Protein AF-A0A524D5Q7-F1 (afdb_monomer)

Nearest PDB structures (foldseek):
  7xra-assembly1_A  TM=6.710E-01  e=8.807E-07  Streptomyces showdoensis
  7xq4-assembly1_A  TM=6.690E-01  e=1.063E-06  Streptomyces showdoensis
  7xr7-assembly1_A  TM=6.615E-01  e=1.283E-06  Streptomyces showdoensis
  7xru-assembly1_A  TM=6.630E-01  e=1.548E-06  Streptomyces showdoensis
  5hop-assembly1_B  TM=6.265E-01  e=2.158E-03  Listeria monocytogenes EGD-e

pLDDT: mean 94.97, std 8.53, range [46.72, 98.81]

Structure (mmCIF, N/CA/C/O backbone):
data_AF-A0A524D5Q7-F1
#
_entry.id   AF-A0A524D5Q7-F1
#
loop_
_atom_site.group_PDB
_atom_site.id
_atom_site.type_symbol
_atom_site.label_atom_id
_atom_site.label_alt_id
_atom_site.label_comp_id
_atom_site.label_asym_id
_atom_site.label_entity_id
_atom_site.label_seq_id
_atom_site.pdbx_PDB_ins_code
_atom_site.Cartn_x
_atom_site.Cartn_y
_atom_site.Cartn_z
_atom_site.occupancy
_atom_site.B_iso_or_equiv
_atom_site.auth_seq_id
_atom_site.auth_comp_id
_atom_site.auth_asym_id
_atom_site.auth_atom_id
_atom_site.pdbx_PDB_model_num
ATOM 1 N N . MET A 1 1 ? 3.114 -16.247 19.842 1.00 67.50 1 MET A N 1
ATOM 2 C CA . MET A 1 1 ? 3.012 -15.024 20.676 1.00 67.50 1 MET A CA 1
ATOM 3 C C . MET A 1 1 ? 1.615 -14.473 20.438 1.00 67.50 1 MET A C 1
ATOM 5 O O . MET A 1 1 ? 1.168 -14.554 19.309 1.00 67.50 1 MET A O 1
ATOM 9 N N . ASP A 1 2 ? 0.871 -14.010 21.447 1.00 74.81 2 ASP A N 1
ATOM 10 C CA . ASP A 1 2 ? -0.491 -13.497 21.197 1.00 74.81 2 ASP A CA 1
ATOM 11 C C . ASP A 1 2 ? -0.387 -12.055 20.679 1.00 74.81 2 ASP A C 1
ATOM 13 O O . ASP A 1 2 ? -0.136 -11.136 21.457 1.00 74.81 2 ASP A O 1
ATOM 17 N N . ALA A 1 3 ? -0.501 -11.856 19.363 1.00 87.12 3 ALA A N 1
ATOM 18 C CA . ALA A 1 3 ? -0.327 -10.562 18.689 1.00 87.12 3 ALA A CA 1
ATOM 19 C C . ALA A 1 3 ? -1.529 -9.617 18.873 1.00 87.12 3 ALA A C 1
ATOM 21 O O . ALA A 1 3 ? -1.960 -8.928 17.948 1.00 87.12 3 ALA A O 1
ATOM 22 N N . ARG A 1 4 ? -2.102 -9.591 20.077 1.00 94.19 4 ARG A N 1
ATOM 23 C CA . ARG A 1 4 ? -3.217 -8.708 20.414 1.00 94.19 4 ARG A CA 1
ATOM 24 C C . ARG A 1 4 ? -2.719 -7.289 20.623 1.00 94.19 4 ARG A C 1
ATOM 26 O O . ARG A 1 4 ? -1.760 -7.050 21.354 1.00 94.19 4 ARG A O 1
ATOM 33 N N . LEU A 1 5 ? -3.430 -6.349 20.010 1.00 96.88 5 LEU A N 1
ATOM 34 C CA . LEU A 1 5 ? -3.265 -4.927 20.282 1.00 96.88 5 LEU A CA 1
ATOM 35 C C . LEU A 1 5 ? -3.540 -4.638 21.764 1.00 96.88 5 LEU A C 1
ATOM 37 O O . LEU A 1 5 ? -4.404 -5.264 22.381 1.00 96.88 5 LEU A O 1
ATOM 41 N N . ARG A 1 6 ? -2.793 -3.691 22.334 1.00 96.94 6 ARG A N 1
ATOM 42 C CA . ARG A 1 6 ? -2.892 -3.299 23.749 1.00 96.94 6 ARG A CA 1
ATOM 43 C C . ARG A 1 6 ? -4.100 -2.408 24.019 1.00 96.94 6 ARG A C 1
ATOM 45 O O . ARG A 1 6 ? -4.664 -2.461 25.108 1.00 96.94 6 ARG A O 1
ATOM 52 N N . TYR A 1 7 ? -4.472 -1.597 23.035 1.00 98.12 7 TYR A N 1
ATOM 53 C CA . TYR A 1 7 ? -5.516 -0.583 23.134 1.00 98.12 7 TYR A CA 1
ATOM 54 C C . TYR A 1 7 ? -6.464 -0.650 21.930 1.00 98.12 7 TYR A C 1
ATOM 56 O O . TYR A 1 7 ? -6.146 -1.245 20.894 1.00 98.12 7 TYR A O 1
ATOM 64 N N . ASP A 1 8 ? -7.644 -0.047 22.071 1.00 97.62 8 ASP A N 1
ATOM 65 C CA . ASP A 1 8 ? -8.715 -0.114 21.076 1.00 97.62 8 ASP A CA 1
ATOM 66 C C . ASP A 1 8 ? -8.455 0.811 19.875 1.00 97.62 8 ASP A C 1
ATOM 68 O O . ASP A 1 8 ? -8.864 1.972 19.841 1.00 97.62 8 ASP A O 1
ATOM 72 N N . VAL A 1 9 ? -7.798 0.266 18.850 1.00 97.94 9 VAL A N 1
ATOM 73 C CA . VAL A 1 9 ? -7.557 0.983 17.591 1.00 97.94 9 VAL A CA 1
ATOM 74 C C . VAL A 1 9 ? -8.846 1.272 16.815 1.00 97.94 9 VAL A C 1
ATOM 76 O O . VAL A 1 9 ? -8.900 2.231 16.041 1.00 97.94 9 VAL A O 1
ATOM 79 N N . ARG A 1 10 ? -9.894 0.454 16.991 1.00 97.81 10 ARG A N 1
ATOM 80 C CA . ARG A 1 10 ? -11.145 0.608 16.244 1.00 97.81 10 ARG A CA 1
ATOM 81 C C . ARG A 1 10 ? -11.811 1.915 16.639 1.00 97.81 10 ARG A C 1
ATOM 83 O O . ARG A 1 10 ? -12.141 2.698 15.754 1.00 97.81 10 ARG A O 1
ATOM 90 N N . SER A 1 11 ? -11.974 2.151 17.939 1.00 97.75 11 SER A N 1
ATOM 91 C CA . SER A 1 11 ? -12.579 3.388 18.443 1.00 97.75 11 SER A CA 1
ATOM 92 C C . SER A 1 11 ? -11.812 4.622 17.961 1.00 97.75 11 SER A C 1
ATOM 94 O O . SER A 1 11 ? -12.417 5.516 17.371 1.00 97.75 11 SER A O 1
ATOM 96 N N . TYR A 1 12 ? -10.480 4.612 18.082 1.00 98.31 12 TYR A N 1
ATOM 97 C CA . TYR A 1 12 ? -9.623 5.704 17.610 1.00 98.31 12 TYR A CA 1
ATOM 98 C C . TYR A 1 12 ? -9.819 6.023 16.120 1.00 98.31 12 TYR A C 1
ATOM 100 O O . TYR A 1 12 ? -10.042 7.169 15.740 1.00 98.31 12 TYR A O 1
ATOM 108 N N . LEU A 1 13 ? -9.780 5.009 15.251 1.00 98.00 13 LEU A N 1
ATOM 109 C CA . LEU A 1 13 ? -9.898 5.209 13.803 1.00 98.00 13 LEU A CA 1
ATOM 110 C C . LEU A 1 13 ? -11.329 5.494 13.335 1.00 98.00 13 LEU A C 1
ATOM 112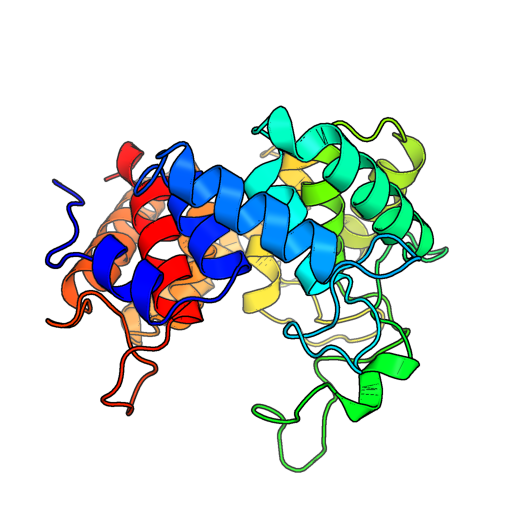 O O . LEU A 1 13 ? -11.511 6.060 12.256 1.00 98.00 13 LEU A O 1
ATOM 116 N N . GLN A 1 14 ? -12.349 5.126 14.110 1.00 96.75 14 GLN A N 1
ATOM 117 C CA . GLN A 1 14 ? -13.718 5.550 13.817 1.00 96.75 14 GLN A CA 1
ATOM 118 C C . GLN A 1 14 ? -13.907 7.053 14.036 1.00 96.75 14 GLN A C 1
ATOM 120 O O . GLN A 1 14 ? -14.634 7.681 13.259 1.00 96.75 14 GLN A O 1
ATOM 125 N N . GLU A 1 15 ? -13.233 7.603 15.048 1.00 97.38 15 GLU A N 1
ATOM 126 C CA . GLU A 1 15 ? -13.269 9.018 15.419 1.00 97.38 15 GLU A CA 1
ATOM 127 C C . GLU A 1 15 ? -12.333 9.876 14.555 1.00 97.38 15 GLU A C 1
ATOM 129 O O . GLU A 1 15 ? -12.778 10.838 13.930 1.00 97.38 15 GLU A O 1
ATOM 134 N N . GLU A 1 16 ? -11.055 9.503 14.459 1.00 97.81 16 GLU A N 1
ATOM 135 C CA . GLU A 1 16 ? -10.007 10.336 13.851 1.00 97.81 16 GLU A CA 1
ATOM 136 C C . GLU A 1 16 ? -9.650 9.921 12.406 1.00 97.81 16 GLU A C 1
ATOM 138 O O . GLU A 1 16 ? -8.988 10.670 11.685 1.00 97.81 16 GLU A O 1
ATOM 143 N N . GLY A 1 17 ? -10.057 8.726 11.962 1.00 97.00 17 GLY A N 1
ATOM 144 C CA . GLY A 1 17 ? -9.658 8.147 10.674 1.00 97.00 17 GLY A CA 1
ATOM 145 C C . GLY A 1 17 ? -10.439 8.659 9.462 1.00 97.00 17 GLY A C 1
ATOM 146 O O . GLY A 1 17 ? -11.651 8.899 9.506 1.00 97.00 17 GLY A O 1
ATOM 147 N N . ASN A 1 18 ? -9.751 8.763 8.321 1.00 96.44 18 ASN A N 1
ATOM 148 C CA . ASN A 1 18 ? -10.390 9.061 7.039 1.00 96.44 18 ASN A CA 1
ATOM 149 C C . ASN A 1 18 ? -10.998 7.799 6.387 1.00 96.44 18 ASN A C 1
ATOM 151 O O . ASN A 1 18 ? -10.951 6.689 6.920 1.00 96.44 18 ASN A O 1
ATOM 155 N N . THR A 1 19 ? -11.581 7.955 5.195 1.00 97.31 19 THR A N 1
ATOM 156 C CA . THR A 1 19 ? -12.234 6.858 4.462 1.00 97.31 19 THR A CA 1
ATOM 157 C C . THR A 1 19 ? -11.290 5.683 4.145 1.00 97.31 19 THR A C 1
ATOM 159 O O . THR A 1 19 ? -11.717 4.534 4.251 1.00 97.31 19 THR A O 1
ATOM 162 N N . THR A 1 20 ? -10.020 5.927 3.794 1.00 97.31 20 THR A N 1
ATOM 163 C CA . THR A 1 20 ? -9.023 4.859 3.570 1.00 97.31 20 THR A CA 1
ATOM 164 C C . THR A 1 20 ? -8.652 4.169 4.878 1.00 97.31 20 THR A C 1
ATOM 166 O O . THR A 1 20 ? -8.514 2.948 4.896 1.00 97.31 20 THR A O 1
ATOM 169 N N . ASP A 1 21 ? -8.512 4.915 5.975 1.00 97.81 21 ASP A N 1
ATOM 170 C CA . ASP A 1 21 ? -8.156 4.340 7.279 1.00 97.81 21 ASP A CA 1
ATOM 171 C C . ASP A 1 21 ? -9.237 3.373 7.771 1.00 97.81 21 ASP A C 1
ATOM 173 O O . ASP A 1 21 ? -8.938 2.253 8.191 1.00 97.81 21 ASP A O 1
ATOM 177 N N . LYS A 1 22 ? -10.507 3.757 7.609 1.00 98.12 22 LYS A N 1
ATOM 178 C CA . LYS A 1 22 ? -11.660 2.890 7.890 1.00 98.12 22 LYS A CA 1
ATOM 179 C C . LYS A 1 22 ? -11.736 1.693 6.937 1.00 98.12 22 LYS A C 1
ATOM 181 O O . LYS A 1 22 ? -12.009 0.580 7.377 1.00 98.12 22 LYS A O 1
ATOM 186 N N . ALA A 1 23 ? -11.436 1.873 5.648 1.00 98.06 23 ALA A N 1
ATOM 187 C CA . ALA A 1 23 ? -11.323 0.746 4.714 1.00 98.06 23 ALA A CA 1
ATOM 188 C C . ALA A 1 23 ? -10.224 -0.242 5.141 1.00 98.06 23 ALA A C 1
ATOM 190 O O . ALA A 1 23 ? -10.383 -1.453 4.994 1.00 98.06 23 ALA A O 1
ATOM 191 N N . ARG A 1 24 ? -9.129 0.259 5.722 1.00 97.75 24 ARG A N 1
ATOM 192 C CA . ARG A 1 24 ? -8.031 -0.564 6.232 1.00 97.75 24 ARG A CA 1
ATOM 193 C C . ARG A 1 24 ? -8.406 -1.321 7.512 1.00 97.75 24 ARG A C 1
ATOM 195 O O . ARG A 1 24 ? -7.999 -2.475 7.645 1.00 97.75 24 ARG A O 1
ATOM 202 N N . LEU A 1 25 ? -9.232 -0.738 8.389 1.00 97.19 25 LEU A N 1
ATOM 203 C CA . LEU A 1 25 ? -9.860 -1.451 9.514 1.00 97.19 25 LEU A CA 1
ATOM 204 C C . LEU A 1 25 ? -10.735 -2.620 9.045 1.00 97.19 25 LEU A C 1
ATOM 206 O O . LEU A 1 25 ? -10.599 -3.723 9.579 1.00 97.19 25 LEU A O 1
ATOM 210 N N . ILE A 1 26 ? -11.597 -2.381 8.047 1.00 97.69 26 ILE A N 1
ATOM 211 C CA . ILE A 1 26 ? -12.457 -3.419 7.457 1.00 97.69 26 ILE A CA 1
ATOM 212 C C . ILE A 1 26 ? -11.591 -4.536 6.871 1.00 97.69 26 ILE A C 1
ATOM 214 O O . ILE A 1 26 ? -11.776 -5.703 7.204 1.00 97.69 26 ILE A O 1
ATOM 218 N N . ALA A 1 27 ? -10.590 -4.185 6.058 1.00 96.88 27 ALA A N 1
ATOM 219 C CA . ALA A 1 27 ? -9.685 -5.153 5.438 1.00 96.88 27 ALA A CA 1
ATOM 220 C C . ALA A 1 27 ? -8.880 -5.971 6.464 1.00 96.88 27 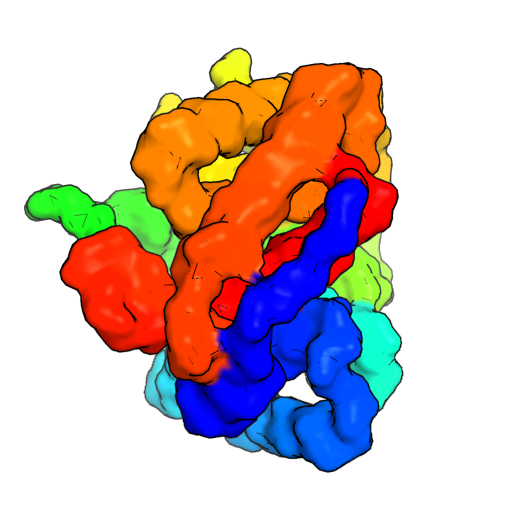ALA A C 1
ATOM 222 O O . ALA A 1 27 ? -8.516 -7.113 6.198 1.00 96.88 27 ALA A O 1
ATOM 223 N N . ALA A 1 28 ? -8.590 -5.394 7.632 1.00 95.94 28 ALA A N 1
ATOM 224 C CA . ALA A 1 28 ? -7.940 -6.078 8.746 1.00 95.94 28 ALA A CA 1
ATOM 225 C C . ALA A 1 28 ? -8.927 -6.839 9.660 1.00 95.94 28 ALA A C 1
ATOM 227 O O . ALA A 1 28 ? -8.511 -7.464 10.631 1.00 95.94 28 ALA A O 1
ATOM 228 N N . GLY A 1 29 ? -10.235 -6.798 9.398 1.00 95.94 29 GLY A N 1
ATOM 229 C CA . GLY A 1 29 ? -11.237 -7.497 10.205 1.00 95.94 29 GLY A CA 1
ATOM 230 C C . GLY A 1 29 ? -11.418 -6.948 11.625 1.00 95.94 29 GLY A C 1
ATOM 231 O O . GLY A 1 29 ? -12.011 -7.626 12.460 1.00 95.94 29 GLY A O 1
ATOM 232 N N . TYR A 1 30 ? -10.929 -5.737 11.916 1.00 96.00 30 TYR A N 1
ATOM 233 C CA . TYR A 1 30 ? -11.191 -5.063 13.196 1.00 96.00 30 TYR A CA 1
ATOM 234 C C . TYR A 1 30 ? -12.587 -4.425 13.240 1.00 96.00 30 TYR A C 1
ATOM 236 O O . TYR A 1 30 ? -13.124 -4.201 14.323 1.00 96.00 30 TYR A O 1
ATOM 244 N N . ASP A 1 31 ? -13.186 -4.143 12.078 1.00 93.69 31 ASP A N 1
ATOM 245 C CA . ASP A 1 31 ? -14.565 -3.669 11.966 1.00 93.69 31 ASP A CA 1
ATOM 246 C C . ASP A 1 31 ? -15.206 -4.146 10.658 1.00 93.69 31 ASP A C 1
ATOM 248 O O . ASP A 1 31 ? -14.975 -3.562 9.605 1.00 93.69 31 ASP A O 1
ATOM 252 N N . ASP A 1 32 ? -16.021 -5.200 10.721 1.00 91.50 32 ASP A N 1
ATOM 253 C CA . ASP A 1 32 ? -16.805 -5.683 9.571 1.00 91.50 32 ASP A CA 1
ATOM 254 C C . ASP A 1 32 ? -18.300 -5.326 9.682 1.00 91.50 32 ASP A C 1
ATOM 256 O O . ASP A 1 32 ? -19.170 -5.931 9.041 1.00 91.50 32 ASP A O 1
ATOM 260 N N . SER A 1 33 ? -18.632 -4.333 10.514 1.00 96.38 33 SER A N 1
ATOM 261 C CA . SER A 1 33 ? -20.020 -3.905 10.670 1.00 96.38 33 SER A CA 1
ATOM 262 C C . SER A 1 33 ? -20.587 -3.404 9.337 1.00 96.38 33 SER A C 1
ATOM 264 O O . SER A 1 33 ? -19.907 -2.771 8.519 1.00 96.38 33 SER A O 1
ATOM 266 N N . LYS A 1 34 ? -21.863 -3.713 9.086 1.00 96.44 34 LYS A N 1
ATOM 267 C CA . LYS A 1 34 ? -22.552 -3.281 7.862 1.00 96.44 34 LYS A CA 1
ATOM 268 C C . LYS A 1 34 ? -22.641 -1.755 7.810 1.00 96.44 34 LYS A C 1
ATOM 270 O O . LYS A 1 34 ? -22.592 -1.166 6.730 1.00 96.44 34 LYS A O 1
ATOM 275 N N . GLU A 1 35 ? -22.745 -1.132 8.975 1.00 96.94 35 GLU A N 1
ATOM 276 C CA . GLU A 1 35 ? -22.800 0.305 9.192 1.00 96.94 35 GLU A CA 1
ATOM 277 C C . GLU A 1 35 ? -21.510 0.970 8.701 1.00 96.94 35 GLU A C 1
ATOM 279 O O . GLU A 1 35 ? -21.573 1.836 7.826 1.00 96.94 35 GLU A O 1
ATOM 284 N N . THR A 1 36 ? -20.338 0.515 9.163 1.00 96.19 36 THR A N 1
ATOM 285 C CA . THR A 1 36 ? -19.046 1.072 8.727 1.00 96.19 36 THR A CA 1
ATOM 286 C C . THR A 1 36 ? -18.798 0.839 7.240 1.00 96.19 36 THR A C 1
ATOM 288 O O . THR A 1 36 ? -18.373 1.761 6.541 1.00 96.19 36 THR A O 1
ATOM 291 N N . ARG A 1 37 ? -19.119 -0.347 6.708 1.00 97.56 37 ARG A N 1
ATOM 292 C CA . ARG A 1 37 ? -18.989 -0.613 5.264 1.00 97.56 37 ARG A CA 1
ATOM 293 C C . ARG A 1 37 ? -19.874 0.303 4.423 1.00 97.56 37 ARG A C 1
ATOM 295 O O . ARG A 1 37 ? -19.409 0.840 3.419 1.00 97.56 37 ARG A O 1
ATOM 302 N N . SER A 1 38 ? -21.111 0.536 4.859 1.00 98.00 38 SER A N 1
ATOM 303 C CA . SER A 1 38 ? -22.046 1.444 4.181 1.00 98.00 38 SER A CA 1
ATOM 304 C C . SER A 1 38 ? -21.583 2.902 4.250 1.00 98.00 38 SER A C 1
ATOM 306 O O . SER A 1 38 ? -21.674 3.617 3.252 1.00 98.00 38 SER A O 1
ATOM 308 N N . GLU A 1 39 ? -21.042 3.342 5.391 1.00 97.94 39 GLU A N 1
ATOM 309 C CA . GLU A 1 39 ? -20.455 4.679 5.548 1.00 97.94 39 GLU A CA 1
ATOM 310 C C . GLU A 1 39 ? -19.279 4.880 4.585 1.00 97.94 39 GLU A C 1
ATOM 312 O O . GLU A 1 39 ? -19.250 5.865 3.840 1.00 97.94 39 GLU A O 1
ATOM 317 N N . VAL A 1 40 ? -18.327 3.939 4.570 1.00 98.25 40 VAL A N 1
ATOM 318 C CA . VAL A 1 40 ? -17.155 3.982 3.684 1.00 98.25 40 VAL A CA 1
ATOM 319 C C . VAL A 1 40 ? -17.599 4.007 2.226 1.00 98.25 40 VAL A C 1
ATOM 321 O O . VAL A 1 40 ? -17.145 4.877 1.482 1.00 98.25 40 VAL A O 1
ATOM 324 N N . LEU A 1 41 ? -18.524 3.120 1.836 1.00 98.31 41 LEU A N 1
ATOM 325 C CA . LEU A 1 41 ? -19.087 3.058 0.487 1.00 98.31 41 LEU A CA 1
ATOM 326 C C . LEU A 1 41 ? -19.724 4.393 0.080 1.00 98.31 41 LEU A C 1
ATOM 328 O O . LEU A 1 41 ? -19.375 4.949 -0.961 1.00 98.31 41 LEU A O 1
ATOM 332 N N . SER A 1 42 ? -20.595 4.956 0.919 1.00 98.25 42 SER A N 1
ATOM 333 C CA . SER A 1 42 ? -21.257 6.233 0.640 1.00 98.25 42 SER A CA 1
ATOM 334 C C . SER A 1 42 ? -20.252 7.379 0.493 1.00 98.25 42 SER A C 1
ATOM 336 O O . SER A 1 42 ? -20.343 8.159 -0.458 1.00 98.25 42 SER A O 1
ATOM 338 N N . LYS A 1 43 ? -19.272 7.483 1.403 1.00 97.88 43 LYS A N 1
ATOM 339 C CA . LYS A 1 43 ? -18.240 8.533 1.363 1.00 97.88 43 LYS A CA 1
ATOM 340 C C . LYS A 1 43 ? -17.371 8.431 0.116 1.00 97.88 43 LYS A C 1
ATOM 342 O O . LYS A 1 43 ? -17.006 9.456 -0.470 1.00 97.88 43 LYS A O 1
ATOM 347 N N . ILE A 1 44 ? -17.024 7.215 -0.310 1.00 97.94 44 ILE A N 1
ATOM 348 C CA . ILE A 1 44 ? -16.228 7.051 -1.522 1.00 97.94 44 ILE A CA 1
ATOM 349 C C . ILE A 1 44 ? -17.048 7.367 -2.780 1.00 97.94 44 ILE A C 1
ATOM 351 O O . ILE A 1 44 ? -16.540 8.046 -3.669 1.00 97.94 44 ILE A O 1
ATOM 355 N N . GLN A 1 45 ? -18.332 6.999 -2.834 1.00 97.62 45 GLN A N 1
ATOM 356 C CA . GLN A 1 45 ? -19.209 7.339 -3.962 1.00 97.62 45 GLN A CA 1
ATOM 357 C C . GLN A 1 45 ? -19.374 8.850 -4.126 1.00 97.62 45 GLN A C 1
ATOM 359 O O . GLN A 1 45 ? -19.322 9.345 -5.252 1.00 97.62 45 GLN A O 1
ATOM 364 N N . SER A 1 46 ? -19.536 9.584 -3.021 1.00 97.38 46 SER A N 1
ATOM 365 C CA . SER A 1 46 ? -19.726 11.037 -3.055 1.00 97.38 46 SER A CA 1
ATOM 366 C C . SER A 1 46 ? -18.445 11.819 -3.358 1.00 97.38 46 SER A C 1
ATOM 368 O O . SER A 1 46 ? -18.522 12.931 -3.874 1.00 97.38 46 SER A O 1
ATOM 370 N N . SER A 1 47 ? -17.270 11.274 -3.023 1.00 97.00 47 SER A N 1
ATOM 371 C CA . SER A 1 47 ? -15.975 11.942 -3.243 1.00 97.00 47 SER A CA 1
ATOM 372 C C . SER A 1 47 ? -15.299 11.558 -4.561 1.00 97.00 47 SER A C 1
ATOM 374 O O . SER A 1 47 ? -14.489 12.330 -5.079 1.00 97.00 47 SER A O 1
ATOM 376 N N . MET A 1 48 ? -15.627 10.393 -5.128 1.00 97.75 48 MET A N 1
ATOM 377 C CA . MET A 1 48 ? -15.040 9.904 -6.372 1.00 97.75 48 MET A CA 1
ATOM 378 C C . MET A 1 48 ? -15.267 10.876 -7.534 1.00 97.75 48 MET A C 1
ATOM 380 O O . MET A 1 48 ? -16.375 11.355 -7.788 1.00 97.75 48 MET A O 1
ATOM 384 N N . ARG A 1 49 ? -14.211 11.120 -8.310 1.00 98.19 49 ARG A N 1
ATOM 385 C CA . ARG A 1 49 ? -14.280 11.977 -9.494 1.00 98.19 49 ARG A CA 1
ATOM 386 C C . ARG A 1 49 ? -15.003 11.295 -10.654 1.00 98.19 49 ARG A C 1
ATOM 388 O O . ARG A 1 49 ? -15.205 10.079 -10.702 1.00 98.19 49 ARG A O 1
ATOM 395 N N . ARG A 1 50 ? -15.367 12.101 -11.655 1.00 97.88 50 ARG A N 1
ATOM 396 C CA . ARG A 1 50 ? -15.999 11.610 -12.891 1.00 97.88 50 ARG A CA 1
ATOM 397 C C . ARG A 1 50 ? -15.128 10.601 -13.641 1.00 97.88 50 ARG A C 1
ATOM 399 O O . ARG A 1 50 ? -15.673 9.709 -14.278 1.00 97.88 50 ARG A O 1
ATOM 406 N N . ASP A 1 51 ? -13.805 10.718 -13.539 1.00 98.12 51 ASP A N 1
ATOM 407 C CA . ASP A 1 51 ? -12.859 9.781 -14.154 1.00 98.12 51 ASP A CA 1
ATOM 408 C C . ASP A 1 51 ? -12.764 8.426 -13.427 1.00 98.12 51 ASP A C 1
ATOM 410 O O . ASP A 1 51 ? -12.161 7.503 -13.965 1.00 98.12 51 ASP A O 1
ATOM 414 N N . GLY A 1 52 ? -13.390 8.287 -12.251 1.00 98.38 52 GLY A N 1
ATOM 415 C CA . GLY A 1 52 ? -13.405 7.066 -11.445 1.00 98.38 52 GLY A CA 1
ATOM 416 C C . GLY A 1 52 ? -12.322 6.990 -10.367 1.00 98.38 52 GLY A C 1
ATOM 417 O O . GLY A 1 52 ? -12.323 6.031 -9.598 1.00 98.38 52 GLY A O 1
ATOM 418 N N . GLY A 1 53 ? -11.419 7.969 -10.288 1.00 98.38 53 GLY A N 1
ATOM 419 C CA . GLY A 1 53 ? -10.377 8.010 -9.265 1.00 98.38 53 GLY A CA 1
ATOM 420 C C . GLY A 1 53 ? -10.787 8.750 -7.987 1.00 98.38 53 GLY A C 1
ATOM 421 O O . GLY A 1 53 ? -11.761 9.513 -7.952 1.00 98.38 53 GLY A O 1
ATOM 422 N N . ILE A 1 54 ? -10.025 8.511 -6.920 1.00 97.88 54 ILE A N 1
ATOM 423 C CA . ILE A 1 54 ? -10.148 9.211 -5.634 1.00 97.88 54 ILE A CA 1
ATOM 424 C C . ILE A 1 54 ? -9.359 10.519 -5.697 1.00 97.88 54 ILE A C 1
ATOM 426 O O . ILE A 1 54 ? -8.185 10.472 -6.075 1.00 97.88 54 ILE A O 1
ATOM 430 N N . PRO A 1 55 ? -9.935 11.668 -5.298 1.00 97.44 55 PRO A N 1
ATOM 431 C CA . PRO A 1 55 ? -9.179 12.908 -5.160 1.00 97.44 55 PRO A CA 1
ATOM 432 C C . PRO A 1 55 ? -7.962 12.734 -4.241 1.00 97.44 55 PRO A C 1
ATOM 434 O O . PRO A 1 55 ? -8.058 12.094 -3.192 1.00 97.44 55 PRO A O 1
ATOM 437 N N . PHE A 1 56 ? -6.821 13.315 -4.609 1.00 94.81 56 PHE A N 1
ATOM 438 C CA . PHE A 1 56 ? -5.606 13.248 -3.793 1.00 94.81 56 PHE A CA 1
ATOM 439 C C . PHE A 1 56 ? -5.848 13.785 -2.377 1.00 94.81 56 PHE A C 1
ATOM 441 O O . PHE A 1 56 ? -6.417 14.865 -2.203 1.00 94.81 56 PHE A O 1
ATOM 448 N N . ASN A 1 57 ? -5.454 12.999 -1.370 1.00 91.75 57 ASN A N 1
ATOM 449 C CA . ASN A 1 57 ? -5.709 13.253 0.054 1.00 91.75 57 ASN A CA 1
ATOM 450 C C . ASN A 1 57 ? -7.177 13.589 0.379 1.00 91.75 57 ASN A C 1
ATOM 452 O O . ASN A 1 57 ? -7.445 14.359 1.297 1.00 91.75 57 ASN A O 1
ATOM 456 N N . TYR A 1 58 ? -8.133 13.063 -0.398 1.00 93.69 58 TYR A N 1
ATOM 457 C CA . TYR A 1 58 ? -9.561 13.377 -0.275 1.00 93.69 58 TYR A CA 1
ATOM 458 C C . TYR A 1 58 ? -9.909 14.870 -0.419 1.00 93.69 58 TYR A C 1
ATOM 460 O O . TYR A 1 58 ? -11.011 15.289 -0.068 1.00 93.69 58 TYR A O 1
ATOM 468 N N . ASN A 1 59 ? -9.010 15.683 -0.983 1.00 94.69 59 ASN A N 1
ATOM 469 C CA . ASN A 1 59 ? -9.262 17.099 -1.209 1.00 94.69 59 ASN A CA 1
ATOM 470 C C . ASN A 1 59 ? -10.252 17.274 -2.382 1.00 94.69 59 ASN A C 1
ATOM 472 O O . ASN A 1 59 ? -9.918 16.922 -3.518 1.00 94.69 59 ASN A O 1
ATOM 476 N N . PRO A 1 60 ? -11.443 17.871 -2.167 1.00 95.06 60 PRO A N 1
ATOM 477 C CA . PRO A 1 60 ? -12.486 18.004 -3.188 1.00 95.06 60 PRO A CA 1
ATOM 478 C C . PRO A 1 60 ? -12.115 18.948 -4.336 1.00 95.06 60 PRO A C 1
ATOM 480 O O . PRO A 1 60 ? -12.856 19.025 -5.319 1.00 95.06 60 PRO A O 1
ATOM 483 N N . ASN A 1 61 ? -10.962 19.613 -4.273 1.00 96.12 61 ASN A N 1
ATOM 484 C CA . ASN A 1 61 ? -10.398 20.424 -5.350 1.00 96.12 61 ASN A CA 1
ATOM 485 C C . ASN A 1 61 ? -9.223 19.736 -6.063 1.00 96.12 61 ASN A C 1
ATOM 487 O O . ASN A 1 61 ? -8.874 20.146 -7.163 1.00 96.12 61 ASN A O 1
ATOM 491 N N . ALA A 1 62 ? -8.643 18.675 -5.492 1.00 96.44 62 ALA A N 1
ATOM 492 C CA . ALA A 1 62 ? -7.501 17.986 -6.086 1.00 96.44 62 ALA A CA 1
ATOM 493 C C . ALA A 1 62 ? -7.917 17.000 -7.196 1.00 96.44 62 ALA A C 1
ATOM 495 O O . ALA A 1 62 ? -8.967 16.353 -7.094 1.00 96.44 62 ALA A O 1
ATOM 496 N N . PRO A 1 63 ? -7.109 16.830 -8.254 1.00 97.25 63 PRO A N 1
ATOM 497 C CA . PRO A 1 63 ? -7.303 15.754 -9.221 1.00 97.25 63 PRO A CA 1
ATOM 498 C C . PRO A 1 63 ? -7.302 14.356 -8.584 1.00 97.25 63 PRO A C 1
ATOM 500 O O . PRO A 1 63 ? -6.905 14.165 -7.432 1.00 97.25 63 PRO A O 1
ATOM 503 N N . SER A 1 64 ? -7.737 13.363 -9.358 1.00 98.06 64 SER A N 1
ATOM 504 C CA . SER A 1 64 ? -7.674 11.956 -8.965 1.00 98.06 64 SER A CA 1
ATOM 505 C C . SER A 1 64 ? -6.234 11.458 -8.831 1.00 98.06 64 SER A C 1
ATOM 507 O O . SER A 1 64 ? -5.413 11.711 -9.711 1.00 98.06 64 SER A O 1
ATOM 509 N N . SER A 1 65 ? -5.957 10.704 -7.767 1.00 97.62 65 SER A N 1
ATOM 510 C CA . SER A 1 65 ? -4.659 10.098 -7.459 1.00 97.62 65 SER A CA 1
ATOM 511 C C . SER A 1 65 ? -4.628 8.612 -7.789 1.00 97.62 65 SER A C 1
ATOM 513 O O . SER A 1 65 ? -5.518 7.852 -7.390 1.00 97.62 65 SER A O 1
ATOM 515 N N . VAL A 1 66 ? -3.563 8.177 -8.459 1.00 98.25 66 VAL A N 1
ATOM 516 C CA . VAL A 1 66 ? -3.248 6.757 -8.662 1.00 98.25 66 VAL A CA 1
ATOM 517 C C . VAL A 1 66 ? -2.960 6.084 -7.328 1.00 98.25 66 VAL A C 1
ATOM 519 O O . VAL A 1 66 ? -3.522 5.019 -7.077 1.00 98.25 66 VAL A O 1
ATOM 522 N N . LYS A 1 67 ? -2.155 6.709 -6.454 1.00 97.00 67 LYS A N 1
ATOM 523 C CA . LYS A 1 67 ? -1.798 6.152 -5.139 1.00 97.00 67 LYS A CA 1
ATOM 524 C C . LYS A 1 67 ? -3.051 5.860 -4.318 1.00 97.00 67 LYS A C 1
ATOM 526 O O . LYS A 1 67 ? -3.249 4.720 -3.901 1.00 97.00 67 LYS A O 1
ATOM 531 N N . GLY A 1 68 ? -3.907 6.869 -4.137 1.00 97.25 68 GLY A N 1
ATOM 532 C CA . GLY A 1 68 ? -5.131 6.734 -3.344 1.00 97.25 68 GLY A CA 1
ATOM 533 C C . GLY A 1 68 ? -6.102 5.710 -3.938 1.00 97.25 68 GLY A C 1
ATOM 534 O O . GLY A 1 68 ? -6.614 4.854 -3.222 1.00 97.25 68 GLY A O 1
ATOM 535 N N . SER A 1 69 ? -6.306 5.744 -5.260 1.00 98.62 69 SER A N 1
ATOM 536 C CA . SER A 1 69 ? -7.230 4.821 -5.936 1.00 98.62 69 SER A CA 1
ATOM 537 C C . SER A 1 69 ? -6.753 3.367 -5.890 1.00 98.62 69 SER A C 1
ATOM 539 O O . SER A 1 69 ? -7.556 2.477 -5.628 1.00 98.62 69 SER A O 1
ATOM 541 N N . ALA A 1 70 ? -5.460 3.111 -6.113 1.00 98.62 70 ALA A N 1
ATOM 542 C CA . ALA A 1 70 ? -4.891 1.763 -6.048 1.00 98.62 70 ALA A CA 1
ATOM 543 C C . ALA A 1 70 ? -4.941 1.186 -4.627 1.00 98.62 70 ALA A C 1
ATOM 545 O O . ALA A 1 70 ? -5.256 0.011 -4.438 1.00 98.62 70 ALA A O 1
ATOM 546 N N . GLU A 1 71 ? -4.663 2.016 -3.623 1.00 98.19 71 GLU A N 1
ATOM 547 C CA . GLU A 1 71 ? -4.715 1.612 -2.223 1.00 98.19 71 GLU A CA 1
ATOM 548 C C . GLU A 1 71 ? -6.134 1.241 -1.789 1.00 98.19 71 GLU A C 1
ATOM 550 O O . GLU A 1 71 ? -6.352 0.137 -1.294 1.00 98.19 71 GLU A O 1
ATOM 555 N N . PHE A 1 72 ? -7.118 2.102 -2.050 1.00 98.50 72 PHE A N 1
ATOM 556 C CA . PHE A 1 72 ? -8.508 1.808 -1.705 1.00 98.50 72 PHE A CA 1
ATOM 557 C C . PHE A 1 72 ? -9.042 0.574 -2.444 1.00 98.50 72 PHE A C 1
ATOM 559 O O . PHE A 1 72 ? -9.717 -0.269 -1.846 1.00 98.50 72 PHE A O 1
ATOM 566 N N . LEU A 1 73 ? -8.718 0.443 -3.735 1.00 98.69 73 LEU A N 1
ATOM 567 C CA . LEU A 1 73 ? -9.104 -0.718 -4.531 1.00 98.69 73 LEU A CA 1
ATOM 568 C C . LEU A 1 73 ? -8.526 -2.011 -3.942 1.00 98.69 73 LEU A C 1
ATOM 570 O O . LEU A 1 73 ? -9.253 -2.984 -3.783 1.00 98.69 73 LEU A O 1
ATOM 574 N N . THR A 1 74 ? -7.252 -1.999 -3.543 1.00 98.50 74 THR A N 1
ATOM 575 C CA . THR A 1 74 ? -6.594 -3.146 -2.892 1.00 98.50 74 THR A CA 1
ATOM 576 C C . THR A 1 74 ? -7.292 -3.537 -1.592 1.00 98.50 74 THR A C 1
ATOM 578 O O . THR A 1 74 ? -7.569 -4.715 -1.378 1.00 98.50 74 THR A O 1
ATOM 581 N N . LEU A 1 75 ? -7.603 -2.560 -0.733 1.00 98.25 75 LEU A N 1
ATOM 582 C CA . LEU A 1 75 ? -8.235 -2.802 0.569 1.00 98.25 75 LEU A CA 1
ATOM 583 C C . LEU A 1 75 ? -9.651 -3.374 0.447 1.00 98.25 75 LEU A C 1
ATOM 585 O O . LEU A 1 75 ? -10.098 -4.106 1.325 1.00 98.25 75 LEU A O 1
ATOM 589 N N . THR A 1 76 ? -10.358 -3.046 -0.633 1.00 98.19 76 THR A N 1
ATOM 590 C CA . THR A 1 76 ? -11.773 -3.401 -0.799 1.00 98.19 76 THR A CA 1
ATOM 591 C C . THR A 1 76 ? -12.019 -4.502 -1.825 1.00 98.19 76 THR A C 1
ATOM 593 O O . THR A 1 76 ? -13.167 -4.898 -1.982 1.00 98.19 76 THR A O 1
ATOM 596 N N . ALA A 1 77 ? -10.992 -5.036 -2.496 1.00 97.12 77 ALA A N 1
ATOM 597 C CA . ALA A 1 77 ? -11.133 -5.983 -3.612 1.00 97.12 77 ALA A CA 1
ATOM 598 C C . ALA A 1 77 ? -11.962 -7.249 -3.292 1.00 97.12 77 ALA A C 1
ATOM 600 O O . ALA A 1 77 ? -12.590 -7.815 -4.180 1.00 97.12 77 ALA A O 1
ATOM 601 N N . GLY A 1 78 ? -12.004 -7.684 -2.027 1.00 95.56 78 GLY A N 1
ATOM 602 C CA . GLY A 1 78 ? -12.808 -8.833 -1.584 1.00 95.56 78 GLY A CA 1
ATOM 603 C C . GLY A 1 78 ? -14.276 -8.523 -1.250 1.00 95.56 78 GLY A C 1
ATOM 604 O O . GLY A 1 78 ? -15.036 -9.442 -0.943 1.00 95.56 78 GLY A O 1
ATOM 605 N N . LEU A 1 79 ? -14.685 -7.253 -1.281 1.00 96.62 79 LEU A N 1
ATOM 606 C CA . LEU A 1 79 ? -15.993 -6.788 -0.815 1.00 96.62 79 LEU A CA 1
ATOM 607 C C . LEU A 1 79 ? -16.929 -6.537 -2.004 1.00 96.62 79 LEU A C 1
ATOM 609 O O . LEU A 1 79 ? -16.810 -5.537 -2.714 1.00 96.62 79 LEU A O 1
ATOM 613 N N . LYS A 1 80 ? -17.883 -7.448 -2.219 1.00 96.75 80 LYS A N 1
ATOM 614 C CA . LYS A 1 80 ? -18.776 -7.458 -3.396 1.00 96.75 80 LYS A CA 1
ATOM 615 C C . LYS A 1 80 ? -19.625 -6.194 -3.526 1.00 96.75 80 LYS A C 1
ATOM 617 O O . LYS A 1 80 ? -19.969 -5.784 -4.633 1.00 96.75 80 LYS A O 1
ATOM 622 N N . GLU A 1 81 ? -19.972 -5.569 -2.410 1.00 97.50 81 GLU A N 1
ATOM 623 C CA . GLU A 1 81 ? -20.728 -4.319 -2.360 1.00 97.50 81 GLU A CA 1
ATOM 624 C C . GLU A 1 81 ? -19.966 -3.125 -2.970 1.00 97.50 81 GLU A C 1
ATOM 626 O O . GLU A 1 81 ? -20.585 -2.119 -3.310 1.00 97.50 81 GLU A O 1
ATOM 631 N N . PHE A 1 82 ? -18.651 -3.248 -3.199 1.00 97.94 82 PHE A N 1
ATOM 632 C CA . PHE A 1 82 ? -17.821 -2.231 -3.854 1.00 97.94 82 PHE A CA 1
ATOM 633 C C . PHE A 1 82 ? -17.602 -2.478 -5.360 1.00 97.94 82 PHE A C 1
ATOM 635 O O . PHE A 1 82 ? -16.933 -1.672 -6.007 1.00 97.94 82 PHE A O 1
ATOM 642 N N . ASN A 1 83 ? -18.199 -3.514 -5.964 1.00 97.81 83 ASN A N 1
ATOM 643 C CA . ASN A 1 83 ? -17.936 -3.907 -7.360 1.00 97.81 83 ASN A CA 1
ATOM 644 C C . ASN A 1 83 ? -18.097 -2.766 -8.389 1.00 97.81 83 ASN A C 1
ATOM 646 O O . ASN A 1 83 ? -17.309 -2.647 -9.329 1.00 97.81 83 ASN A O 1
ATOM 650 N N . GLU A 1 84 ? -19.110 -1.904 -8.245 1.00 97.94 84 GLU A N 1
ATOM 651 C CA . GLU A 1 84 ? -19.297 -0.765 -9.159 1.00 97.94 84 GLU A CA 1
ATOM 652 C C . GLU A 1 84 ? -18.127 0.229 -9.068 1.00 97.94 84 GLU A C 1
ATOM 654 O O . GLU A 1 84 ? -17.609 0.716 -10.079 1.00 97.94 84 GLU A O 1
ATOM 659 N N . ILE A 1 85 ? -17.673 0.489 -7.846 1.00 98.06 85 ILE A N 1
ATOM 660 C CA . ILE A 1 85 ? -16.548 1.371 -7.547 1.00 98.06 85 ILE A CA 1
ATOM 661 C C . ILE A 1 85 ? -15.246 0.772 -8.055 1.00 98.06 85 ILE A C 1
ATOM 663 O O . ILE A 1 85 ? -14.466 1.479 -8.696 1.00 98.06 85 ILE A O 1
ATOM 667 N N . HIS A 1 86 ? -15.042 -0.530 -7.855 1.00 98.38 86 HIS A N 1
ATOM 668 C CA . HIS A 1 86 ? -13.880 -1.250 -8.369 1.00 98.38 86 HIS A CA 1
ATOM 669 C C . HIS A 1 86 ? -13.768 -1.145 -9.881 1.00 98.38 86 HIS A C 1
ATOM 671 O O . HIS A 1 86 ? -12.687 -0.865 -10.400 1.00 98.38 86 HIS A O 1
ATOM 677 N N . ASN A 1 87 ? -14.887 -1.282 -10.595 1.00 98.44 87 ASN A N 1
ATOM 678 C CA . ASN A 1 87 ? -14.918 -1.139 -12.047 1.00 98.44 87 ASN A CA 1
ATOM 679 C C . ASN A 1 87 ? -14.496 0.267 -12.496 1.00 98.44 87 ASN A C 1
ATOM 681 O O . ASN A 1 87 ? -13.720 0.413 -13.444 1.00 98.44 87 ASN A O 1
ATOM 685 N N . ARG A 1 88 ? -14.979 1.314 -11.818 1.00 98.56 88 ARG A N 1
ATOM 686 C CA . ARG A 1 88 ? -14.616 2.706 -12.128 1.00 98.56 88 ARG A CA 1
ATOM 687 C C . ARG A 1 88 ? -13.146 2.992 -11.811 1.00 98.56 88 ARG A C 1
ATOM 689 O O . ARG A 1 88 ? -12.445 3.527 -12.670 1.00 98.56 88 ARG A O 1
ATOM 696 N N . MET A 1 89 ? -12.666 2.573 -10.641 1.00 98.62 89 MET A N 1
ATOM 697 C CA . MET A 1 89 ? -11.266 2.733 -10.232 1.00 98.62 89 MET A CA 1
ATOM 698 C C . MET A 1 89 ? -10.308 1.966 -11.142 1.00 98.62 89 MET A C 1
ATOM 700 O O . MET A 1 89 ? -9.281 2.508 -11.537 1.00 98.62 89 MET A O 1
ATOM 704 N N . SER A 1 90 ? -10.651 0.741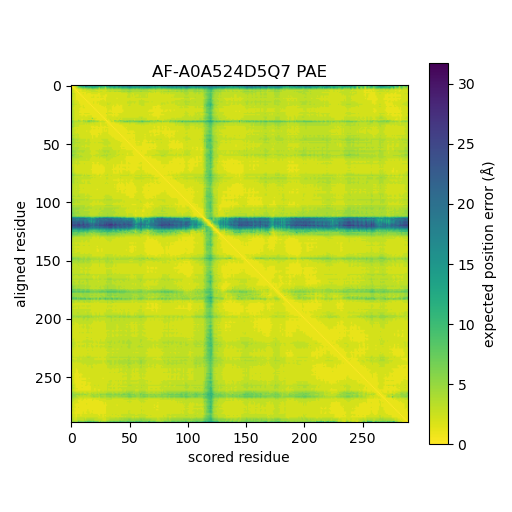 -11.542 1.00 98.62 90 SER A N 1
ATOM 705 C CA . SER A 1 90 ? -9.820 -0.053 -12.454 1.00 98.62 90 SER A CA 1
ATOM 706 C C . SER A 1 90 ? -9.671 0.637 -13.810 1.00 98.62 90 SER A C 1
ATOM 708 O O . SER A 1 90 ? -8.557 0.765 -14.316 1.00 98.62 90 SER A O 1
ATOM 710 N N . ARG A 1 91 ? -10.764 1.176 -14.376 1.00 98.50 91 ARG A N 1
ATOM 711 C CA . ARG A 1 91 ? -10.707 1.973 -15.618 1.00 98.50 91 ARG A CA 1
ATOM 712 C C . ARG A 1 91 ? -9.851 3.227 -15.452 1.00 98.50 91 ARG A C 1
ATOM 714 O O . ARG A 1 91 ? -9.047 3.530 -16.337 1.00 98.50 91 ARG A O 1
ATOM 721 N N . PHE A 1 92 ? -9.998 3.932 -14.328 1.00 98.62 92 PHE A N 1
ATOM 722 C CA . PHE A 1 92 ? -9.152 5.076 -13.996 1.00 98.62 92 PHE A CA 1
ATOM 723 C C . PHE A 1 92 ? -7.672 4.675 -13.991 1.00 98.62 92 PHE A C 1
ATOM 725 O O . PHE A 1 92 ? -6.900 5.245 -14.761 1.00 98.62 92 PHE A O 1
ATOM 732 N N . LEU A 1 93 ? -7.290 3.664 -13.205 1.00 98.62 93 LEU A N 1
ATOM 733 C CA . LEU A 1 93 ? -5.909 3.187 -13.085 1.00 98.62 93 LEU A CA 1
ATOM 734 C C . LEU A 1 93 ? -5.339 2.777 -14.445 1.00 98.62 93 LEU A C 1
ATOM 736 O O . LEU A 1 93 ? -4.273 3.253 -14.830 1.00 98.62 93 LEU A O 1
ATOM 740 N N . VAL A 1 94 ? -6.072 1.986 -15.228 1.00 98.12 94 VAL A N 1
ATOM 741 C CA . VAL A 1 94 ? -5.662 1.576 -16.582 1.00 98.12 94 VAL A CA 1
ATOM 742 C C . VAL A 1 94 ? -5.378 2.777 -17.484 1.00 98.12 94 VAL A C 1
ATOM 744 O O . VAL A 1 94 ? -4.409 2.757 -18.244 1.00 98.12 94 VAL A O 1
ATOM 747 N N . SER A 1 95 ? -6.170 3.848 -17.376 1.00 97.69 95 SER A N 1
ATOM 748 C CA . SER A 1 95 ? -5.943 5.081 -18.140 1.00 97.69 95 SER A CA 1
ATOM 749 C C . SER A 1 95 ? -4.663 5.829 -17.741 1.00 97.69 95 SER A C 1
ATOM 751 O O . SER A 1 95 ? -4.240 6.732 -18.462 1.00 97.69 95 SER A O 1
ATOM 753 N N . ARG A 1 96 ? -4.075 5.503 -16.582 1.00 97.75 96 ARG A N 1
ATOM 754 C CA . ARG A 1 96 ? -2.838 6.102 -16.053 1.00 97.75 96 ARG A CA 1
ATOM 755 C C . ARG A 1 96 ? -1.593 5.257 -16.335 1.00 97.75 96 ARG A C 1
ATOM 757 O O . ARG A 1 96 ? -0.485 5.741 -16.108 1.00 97.75 96 ARG A O 1
ATOM 764 N N . GLN A 1 97 ? -1.748 4.037 -16.854 1.00 98.38 97 GLN A N 1
ATOM 765 C CA . GLN A 1 97 ? -0.609 3.225 -17.273 1.00 98.38 97 GLN A CA 1
ATOM 766 C C . GLN A 1 97 ? 0.073 3.853 -18.496 1.00 98.38 97 GLN A C 1
ATOM 768 O O . GLN A 1 97 ? -0.563 4.161 -19.508 1.00 98.38 97 GLN A O 1
ATOM 773 N N . LYS A 1 98 ? 1.391 4.013 -18.421 1.00 98.12 98 LYS A N 1
ATOM 774 C CA . LYS A 1 98 ? 2.224 4.571 -19.485 1.00 98.12 98 LYS A CA 1
ATOM 775 C C . LYS A 1 98 ? 2.628 3.508 -20.506 1.00 98.12 98 LYS A C 1
ATOM 777 O O . LYS A 1 98 ? 2.474 2.305 -20.302 1.00 98.12 98 LYS A O 1
ATOM 782 N N . LYS A 1 99 ? 3.176 3.966 -21.638 1.00 97.81 99 LYS A N 1
ATOM 783 C CA . LYS A 1 99 ? 3.650 3.089 -22.727 1.00 97.81 99 LYS A CA 1
ATOM 784 C C . LYS A 1 99 ? 4.748 2.121 -22.283 1.00 97.81 99 LYS A C 1
ATOM 786 O O . LYS A 1 99 ? 4.848 1.041 -22.846 1.00 97.81 99 LYS A O 1
ATOM 791 N N . ASP A 1 100 ? 5.548 2.505 -21.293 1.00 98.00 100 ASP A N 1
ATOM 792 C CA . ASP A 1 100 ? 6.599 1.656 -20.731 1.00 98.00 100 ASP A CA 1
ATOM 793 C C . ASP A 1 100 ? 6.097 0.662 -19.678 1.00 98.00 100 ASP A C 1
ATOM 795 O O . ASP A 1 100 ? 6.908 -0.050 -19.104 1.00 98.00 100 ASP A O 1
ATOM 799 N N . GLY A 1 101 ? 4.786 0.604 -19.428 1.00 98.50 101 GLY A N 1
ATOM 800 C CA . GLY A 1 101 ? 4.170 -0.310 -18.469 1.00 98.50 101 GLY A CA 1
ATOM 801 C C . GLY A 1 101 ? 4.026 0.255 -17.059 1.00 98.50 101 GLY A C 1
ATOM 802 O O . GLY A 1 101 ? 3.166 -0.229 -16.321 1.00 98.50 101 GLY A O 1
ATOM 803 N N . GLY A 1 102 ? 4.787 1.295 -16.709 1.00 98.50 102 GLY A N 1
ATOM 804 C CA . GLY A 1 102 ? 4.724 1.921 -15.393 1.00 98.50 102 GLY A CA 1
ATOM 805 C C . GLY A 1 102 ? 3.518 2.847 -15.206 1.00 98.50 102 GLY A C 1
ATOM 806 O O . GLY A 1 102 ? 2.822 3.206 -16.158 1.00 98.50 102 GLY A O 1
ATOM 807 N N . PHE A 1 103 ? 3.270 3.241 -13.961 1.00 98.50 103 PHE A N 1
ATOM 808 C CA . PHE A 1 103 ? 2.196 4.152 -13.562 1.00 98.50 103 PHE A CA 1
ATOM 809 C C . PHE A 1 103 ? 2.773 5.458 -13.025 1.00 98.50 103 PHE A C 1
ATOM 811 O O . PHE A 1 103 ? 3.839 5.478 -12.412 1.00 98.50 103 PHE A O 1
ATOM 818 N N . ALA A 1 104 ? 2.053 6.550 -13.257 1.00 96.75 104 ALA A N 1
ATOM 819 C CA . ALA A 1 104 ? 2.459 7.890 -12.860 1.00 96.75 104 ALA A CA 1
ATOM 820 C C . ALA A 1 104 ? 1.263 8.676 -12.333 1.00 96.75 104 ALA A C 1
ATOM 822 O O . ALA A 1 104 ? 0.134 8.486 -12.795 1.00 96.75 104 ALA A O 1
ATOM 823 N N . GLU A 1 105 ? 1.529 9.619 -11.436 1.00 96.06 105 GLU A N 1
ATOM 824 C CA . GLU A 1 105 ? 0.547 10.638 -11.085 1.00 96.06 105 GLU A CA 1
ATOM 825 C C . GLU A 1 105 ? 0.407 11.683 -12.202 1.00 96.06 105 GLU A C 1
ATOM 827 O O . GLU A 1 105 ? 1.305 11.894 -13.030 1.00 96.06 105 GLU A O 1
ATOM 832 N N . LEU A 1 106 ? -0.755 12.336 -12.244 1.00 94.56 106 LEU A N 1
ATOM 833 C CA . LEU A 1 106 ? -1.046 13.379 -13.224 1.00 94.56 106 LEU A CA 1
ATOM 834 C C . LEU A 1 106 ? -0.240 14.652 -12.926 1.00 94.56 106 LEU A C 1
ATOM 836 O O . LEU A 1 106 ? -0.125 15.045 -11.774 1.00 94.56 106 LEU A O 1
ATOM 840 N N . LEU A 1 107 ? 0.217 15.365 -13.963 1.00 93.81 107 LEU A N 1
ATOM 841 C CA . LEU A 1 107 ? 0.895 16.666 -13.814 1.00 93.81 107 LEU A CA 1
ATOM 842 C C . LEU A 1 107 ? 0.097 17.665 -12.960 1.00 93.81 107 LEU A C 1
ATOM 844 O O . LEU A 1 107 ? 0.663 18.389 -12.156 1.00 93.81 107 LEU A O 1
ATOM 848 N N . ALA A 1 108 ? -1.230 17.668 -13.097 1.00 94.56 108 ALA A N 1
ATOM 849 C CA . ALA A 1 108 ? -2.116 18.550 -12.341 1.00 94.56 108 ALA A CA 1
ATOM 850 C C . ALA A 1 108 ? -2.127 18.284 -10.823 1.00 94.56 108 ALA A C 1
ATOM 852 O O . ALA A 1 108 ? -2.667 19.099 -10.080 1.00 94.56 108 ALA A O 1
ATOM 853 N N . LEU A 1 109 ? -1.571 17.159 -10.356 1.00 93.12 109 LEU A N 1
ATOM 854 C CA . LEU A 1 109 ? -1.391 16.897 -8.928 1.00 93.12 109 LEU A CA 1
ATOM 855 C C . LEU A 1 109 ? -0.186 17.608 -8.333 1.00 93.12 109 LEU A C 1
ATOM 857 O O . LEU A 1 109 ? -0.129 17.717 -7.112 1.00 93.12 109 LEU A O 1
ATOM 861 N N . ASP A 1 110 ? 0.738 18.106 -9.158 1.00 90.81 110 ASP A N 1
ATOM 862 C CA . ASP A 1 110 ? 1.966 18.730 -8.673 1.00 90.81 110 ASP A CA 1
ATOM 863 C C . ASP A 1 110 ? 1.698 19.794 -7.594 1.00 90.81 110 ASP A C 1
ATOM 865 O O . ASP A 1 110 ? 2.275 19.674 -6.521 1.00 90.81 110 ASP A O 1
ATOM 869 N N . PRO A 1 111 ? 0.743 20.737 -7.729 1.00 90.62 111 PRO A N 1
ATOM 870 C CA . PRO A 1 111 ? 0.495 21.739 -6.684 1.00 90.62 111 PRO A CA 1
ATOM 871 C C . PRO A 1 111 ? -0.028 21.185 -5.346 1.00 90.62 111 PRO A C 1
ATOM 873 O O . PRO A 1 111 ? -0.022 21.904 -4.352 1.00 90.62 111 PRO A O 1
ATOM 876 N N . TYR A 1 112 ? -0.517 19.942 -5.315 1.00 89.69 112 TYR A N 1
ATOM 877 C CA . TYR A 1 112 ? -1.115 19.310 -4.132 1.00 89.69 112 TYR A CA 1
ATOM 878 C C . TYR A 1 112 ? -0.144 18.396 -3.384 1.00 89.69 112 TYR A C 1
ATOM 880 O O . TYR A 1 112 ? -0.414 18.023 -2.243 1.00 89.69 112 TYR A O 1
ATOM 888 N N . ILE A 1 113 ? 0.960 18.006 -4.019 1.00 85.69 113 ILE A N 1
ATOM 889 C CA . ILE A 1 113 ? 1.968 17.142 -3.412 1.00 85.69 113 ILE A CA 1
ATOM 890 C C . ILE A 1 113 ? 2.877 18.019 -2.553 1.00 85.69 113 ILE A C 1
ATOM 892 O O . ILE A 1 113 ? 3.723 18.757 -3.063 1.00 85.69 113 ILE A O 1
ATOM 896 N N . GLU A 1 114 ? 2.657 17.961 -1.243 1.00 76.88 114 GLU A N 1
ATOM 897 C CA . GLU A 1 114 ? 3.436 18.708 -0.262 1.00 76.88 114 GLU A CA 1
ATOM 898 C C . GLU A 1 114 ? 4.866 18.178 -0.177 1.00 76.88 114 GLU A C 1
ATOM 900 O O . GLU A 1 114 ? 5.097 16.969 -0.102 1.00 76.88 114 GLU A O 1
ATOM 905 N N . ASP A 1 115 ? 5.825 19.095 -0.093 1.00 66.31 115 ASP A N 1
ATOM 906 C CA . ASP A 1 115 ? 7.231 18.760 0.108 1.00 66.31 115 ASP A CA 1
ATOM 907 C C . ASP A 1 115 ? 7.555 18.529 1.592 1.00 66.31 115 ASP A C 1
ATOM 909 O O . ASP A 1 115 ? 8.443 19.146 2.171 1.00 66.31 115 ASP A O 1
ATOM 913 N N . LYS A 1 116 ? 6.770 17.675 2.259 1.00 56.72 116 LYS A N 1
ATOM 914 C CA . LYS A 1 116 ? 6.942 17.401 3.698 1.00 56.72 116 LYS A CA 1
ATOM 915 C C . LYS A 1 116 ? 8.256 16.682 4.023 1.00 56.72 116 LYS A C 1
ATOM 917 O O . LYS A 1 116 ? 8.661 16.678 5.180 1.00 56.72 116 LYS A O 1
ATOM 922 N N . TRP A 1 117 ? 8.897 16.086 3.016 1.00 49.62 117 TRP A N 1
ATOM 923 C CA . TRP A 1 117 ? 10.048 15.194 3.179 1.00 49.62 117 TRP A CA 1
ATOM 924 C C . TRP A 1 117 ? 11.194 15.458 2.193 1.00 49.62 117 TRP A C 1
ATOM 926 O O . TRP A 1 117 ? 12.184 14.728 2.218 1.00 49.62 117 TRP A O 1
ATOM 936 N N . GLY A 1 118 ? 11.088 16.461 1.317 1.00 50.72 118 GLY A N 1
ATOM 937 C CA . GLY A 1 118 ? 12.183 16.822 0.423 1.00 50.72 118 GLY A CA 1
ATOM 938 C C . GLY A 1 118 ? 13.342 17.463 1.168 1.00 50.72 118 GLY A C 1
ATOM 939 O O . GLY A 1 118 ? 13.187 18.163 2.171 1.00 50.72 118 GLY A O 1
ATOM 940 N N . SER A 1 119 ? 14.538 17.211 0.653 1.00 48.66 119 SER A N 1
ATOM 941 C CA . SER A 1 119 ? 15.723 17.989 0.983 1.00 48.66 119 SER A CA 1
ATOM 942 C C . SER A 1 119 ? 15.578 19.417 0.439 1.00 48.66 119 SER A C 1
ATOM 944 O O . SER A 1 119 ? 14.698 19.715 -0.368 1.00 48.66 119 SER A O 1
ATOM 946 N N . SER A 1 120 ? 16.483 20.316 0.827 1.00 46.72 120 SER A N 1
ATOM 947 C CA . SER A 1 120 ? 16.516 21.728 0.407 1.00 46.72 120 SER A CA 1
ATOM 948 C C . SER A 1 120 ? 16.523 21.961 -1.121 1.00 46.72 120 SER A C 1
ATOM 950 O O . SER A 1 120 ? 16.442 23.108 -1.553 1.00 46.72 120 SER A O 1
ATOM 952 N N . GLY A 1 121 ? 16.667 20.899 -1.928 1.00 47.84 121 GLY A N 1
ATOM 953 C CA . GLY A 1 121 ? 16.651 20.900 -3.394 1.00 47.84 121 GLY A CA 1
ATOM 954 C C . GLY A 1 121 ? 15.293 20.593 -4.049 1.00 47.84 121 GLY A C 1
ATOM 955 O O . GLY A 1 121 ? 15.187 20.752 -5.262 1.00 47.84 121 GLY A O 1
ATOM 956 N N . GLY A 1 122 ? 14.258 20.216 -3.288 1.00 52.31 122 GLY A N 1
ATOM 957 C CA . GLY A 1 122 ? 12.890 20.015 -3.788 1.00 52.31 122 GLY A CA 1
ATOM 958 C C . GLY A 1 122 ? 12.435 18.556 -3.977 1.00 52.31 122 GLY A C 1
ATOM 959 O O . GLY A 1 122 ? 13.064 17.602 -3.519 1.00 52.31 122 GLY A O 1
ATOM 960 N N . ARG A 1 123 ? 11.286 18.405 -4.660 1.00 65.31 123 ARG A N 1
ATOM 961 C CA . ARG A 1 123 ? 10.422 17.203 -4.769 1.00 65.31 123 ARG A CA 1
ATOM 962 C C . ARG A 1 123 ? 10.933 16.100 -5.711 1.00 65.31 123 ARG A C 1
ATOM 964 O O . ARG A 1 123 ? 10.170 15.566 -6.519 1.00 65.31 123 ARG A O 1
ATOM 971 N N . ASP A 1 124 ? 12.204 15.729 -5.617 1.00 71.88 124 ASP A N 1
ATOM 972 C CA . ASP A 1 124 ? 12.791 14.754 -6.550 1.00 71.88 124 ASP A CA 1
ATOM 973 C C . ASP A 1 124 ? 12.236 13.329 -6.386 1.00 71.88 124 ASP A C 1
ATOM 975 O O . ASP A 1 124 ? 12.229 12.572 -7.350 1.00 71.88 124 ASP A O 1
ATOM 979 N N . TRP A 1 125 ? 11.708 12.971 -5.211 1.00 71.62 125 TRP A N 1
ATOM 980 C CA . TRP A 1 125 ? 11.237 11.614 -4.888 1.00 71.62 125 TRP A CA 1
ATOM 981 C C . TRP A 1 125 ? 9.820 11.284 -5.404 1.00 71.62 125 TRP A C 1
ATOM 983 O O . TRP A 1 125 ? 9.434 10.118 -5.464 1.00 71.62 125 TRP A O 1
ATOM 993 N N . TYR A 1 126 ? 9.025 12.285 -5.806 1.00 81.50 126 TYR A N 1
ATOM 994 C CA . TYR A 1 126 ? 7.636 12.086 -6.259 1.00 81.50 126 TYR A CA 1
ATOM 995 C C . TYR A 1 126 ? 7.330 12.818 -7.577 1.00 81.50 126 TYR A C 1
ATOM 997 O O . TYR A 1 126 ? 6.416 13.647 -7.643 1.00 81.50 126 TYR A O 1
ATOM 1005 N N . PRO A 1 127 ? 8.079 12.556 -8.665 1.00 86.81 127 PRO A N 1
ATOM 1006 C CA . PRO A 1 127 ? 7.835 13.229 -9.928 1.00 86.81 127 PRO A CA 1
ATOM 1007 C C . PRO A 1 127 ? 6.485 12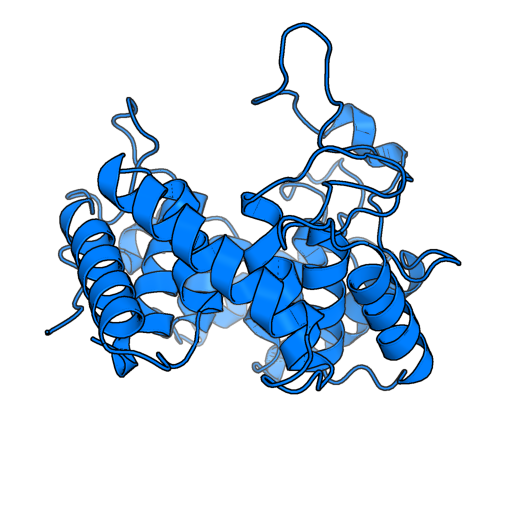.829 -10.521 1.00 86.81 127 PRO A C 1
ATOM 1009 O O . PRO A 1 127 ? 6.219 11.664 -10.826 1.00 86.81 127 PRO A O 1
ATOM 1012 N N . VAL A 1 128 ? 5.656 13.830 -10.796 1.00 88.75 128 VAL A N 1
ATOM 1013 C CA . VAL A 1 128 ? 4.493 13.665 -11.669 1.00 88.75 128 VAL A CA 1
ATOM 1014 C C . VAL A 1 128 ? 4.937 13.307 -13.090 1.00 88.75 128 VAL A C 1
ATOM 1016 O O . VAL A 1 128 ? 6.052 13.607 -13.519 1.00 88.75 128 VAL A O 1
ATOM 1019 N N . VAL A 1 129 ? 4.056 12.665 -13.860 1.00 90.19 129 VAL A N 1
ATOM 1020 C CA . VAL A 1 129 ? 4.291 12.250 -15.257 1.00 90.19 129 VAL A CA 1
ATOM 1021 C C . VAL A 1 129 ? 5.353 11.157 -15.436 1.00 90.19 129 VAL A C 1
ATOM 1023 O O . VAL A 1 129 ? 5.265 10.432 -16.425 1.00 90.19 129 VAL A O 1
ATOM 1026 N N . LYS A 1 130 ? 6.328 10.959 -14.548 1.00 95.00 130 LYS A N 1
ATOM 1027 C CA . LYS A 1 130 ? 7.293 9.849 -14.656 1.00 95.00 130 LYS A CA 1
ATOM 1028 C C . LYS A 1 130 ? 6.716 8.562 -14.068 1.00 95.00 130 LYS A C 1
ATOM 1030 O O . LYS A 1 130 ? 5.965 8.596 -13.103 1.00 95.00 130 LYS A O 1
ATOM 1035 N N . SER A 1 131 ? 7.063 7.429 -14.676 1.00 97.31 131 SER A N 1
ATOM 1036 C CA . SER A 1 131 ? 6.690 6.114 -14.150 1.00 97.31 131 SER A CA 1
ATOM 1037 C C . SER A 1 131 ? 7.412 5.870 -12.824 1.00 97.31 131 SER A C 1
ATOM 1039 O O . SER A 1 131 ? 8.643 5.833 -12.809 1.00 97.31 131 SER A O 1
ATOM 1041 N N . LEU A 1 132 ? 6.646 5.713 -11.746 1.00 96.94 132 LEU A N 1
ATOM 1042 C CA . LEU A 1 132 ? 7.105 5.451 -10.379 1.00 96.94 132 LEU A CA 1
ATOM 1043 C C . LEU A 1 132 ? 7.062 3.940 -10.114 1.00 96.94 132 LEU A C 1
ATOM 1045 O O . LEU A 1 132 ? 6.053 3.291 -10.414 1.00 96.94 132 LEU A O 1
ATOM 1049 N N . THR A 1 133 ? 8.126 3.352 -9.572 1.00 97.69 133 THR A N 1
ATOM 1050 C CA . THR A 1 133 ? 8.223 1.891 -9.372 1.00 97.69 133 THR A CA 1
ATOM 1051 C C . THR A 1 133 ? 7.268 1.409 -8.283 1.00 97.69 133 THR A C 1
ATOM 1053 O O . THR A 1 133 ? 6.423 0.553 -8.548 1.00 97.69 133 THR A O 1
ATOM 1056 N N . TRP A 1 134 ? 7.287 2.029 -7.103 1.00 96.88 134 TRP A N 1
ATOM 1057 C CA . TRP A 1 134 ? 6.398 1.685 -5.990 1.00 96.88 134 TRP A CA 1
ATOM 1058 C C . TRP A 1 134 ? 4.920 1.887 -6.344 1.00 96.88 134 TRP A C 1
ATOM 1060 O O . TRP A 1 134 ? 4.067 1.069 -5.991 1.00 96.88 134 TRP A O 1
ATOM 1070 N N . LEU A 1 135 ? 4.603 2.935 -7.113 1.00 97.69 135 LEU A N 1
ATOM 1071 C CA . LEU A 1 135 ? 3.240 3.203 -7.573 1.00 97.69 135 LEU A CA 1
ATOM 1072 C C . LEU A 1 135 ? 2.786 2.160 -8.595 1.00 97.69 135 LEU A C 1
ATOM 1074 O O . LEU A 1 135 ? 1.629 1.740 -8.577 1.00 97.69 135 LEU A O 1
ATOM 1078 N N . THR A 1 136 ? 3.700 1.724 -9.465 1.00 98.69 136 THR A N 1
ATOM 1079 C CA . THR A 1 136 ? 3.452 0.631 -10.411 1.00 98.69 136 THR A CA 1
ATOM 1080 C C . THR A 1 136 ? 3.172 -0.673 -9.670 1.00 98.69 136 THR A C 1
ATOM 1082 O O . THR A 1 136 ? 2.208 -1.351 -10.019 1.00 98.69 136 THR A O 1
ATOM 1085 N N . GLY A 1 137 ? 3.933 -0.987 -8.615 1.00 98.50 137 GLY A N 1
ATOM 1086 C CA . GLY A 1 137 ? 3.674 -2.129 -7.731 1.00 98.50 137 GLY A CA 1
ATOM 1087 C C . GLY A 1 137 ? 2.272 -2.088 -7.115 1.00 98.50 137 GLY A C 1
ATOM 1088 O O . GLY A 1 137 ? 1.493 -3.029 -7.287 1.00 98.50 137 GLY A O 1
ATOM 1089 N N . LYS A 1 138 ? 1.900 -0.952 -6.503 1.00 98.31 138 LYS A N 1
ATOM 1090 C CA . LYS A 1 138 ? 0.558 -0.742 -5.927 1.00 98.31 138 LYS A CA 1
ATOM 1091 C C . LYS A 1 138 ? -0.561 -0.890 -6.959 1.00 98.31 138 LYS A C 1
ATOM 1093 O O . LYS A 1 138 ? -1.534 -1.598 -6.711 1.00 98.31 138 LYS A O 1
ATOM 1098 N N . ALA A 1 139 ? -0.443 -0.226 -8.107 1.00 98.69 139 ALA A N 1
ATOM 1099 C CA . ALA A 1 139 ? -1.472 -0.255 -9.143 1.00 98.69 139 ALA A CA 1
ATOM 1100 C C . ALA A 1 139 ? -1.622 -1.649 -9.768 1.00 98.69 139 ALA A C 1
ATOM 1102 O O . ALA A 1 139 ? -2.746 -2.097 -9.989 1.00 98.69 139 ALA A O 1
ATOM 1103 N N . LEU A 1 140 ? -0.509 -2.352 -10.005 1.00 98.81 140 LEU A N 1
ATOM 1104 C CA . LEU A 1 140 ? -0.518 -3.727 -10.501 1.00 98.81 140 LEU A CA 1
ATOM 1105 C C . LEU A 1 140 ? -1.227 -4.663 -9.518 1.00 98.81 140 LEU A C 1
ATOM 1107 O O . LEU A 1 140 ? -2.141 -5.382 -9.922 1.00 98.81 140 LEU A O 1
ATOM 1111 N N . ARG A 1 141 ? -0.862 -4.607 -8.230 1.00 98.56 141 ARG A N 1
ATOM 1112 C CA . ARG A 1 141 ? -1.526 -5.385 -7.176 1.00 98.56 141 ARG A CA 1
ATOM 1113 C C . ARG A 1 141 ? -3.031 -5.118 -7.158 1.00 98.56 141 ARG A C 1
ATOM 1115 O O . ARG A 1 141 ? -3.818 -6.061 -7.171 1.00 98.56 141 ARG A O 1
ATOM 1122 N N . ALA A 1 142 ? -3.421 -3.845 -7.168 1.00 98.62 142 ALA A N 1
ATOM 1123 C CA . ALA A 1 142 ? -4.816 -3.430 -7.104 1.00 98.62 142 ALA A CA 1
ATOM 1124 C C . ALA A 1 142 ? -5.643 -3.968 -8.281 1.00 98.62 142 ALA A C 1
ATOM 1126 O O . ALA A 1 142 ? -6.719 -4.522 -8.072 1.00 98.62 142 ALA A O 1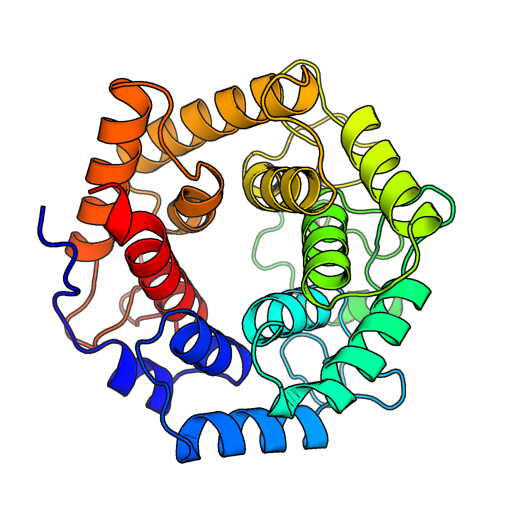
ATOM 1127 N N . LEU A 1 143 ? -5.130 -3.840 -9.510 1.00 98.69 143 LEU A N 1
ATOM 1128 C CA . LEU A 1 143 ? -5.812 -4.314 -10.718 1.00 98.69 143 LEU A CA 1
ATOM 1129 C C . LEU A 1 143 ? -5.983 -5.836 -10.720 1.00 98.69 143 LEU A C 1
ATOM 1131 O O . LEU A 1 143 ? -7.061 -6.327 -11.054 1.00 98.69 143 LEU A O 1
ATOM 1135 N N . VAL A 1 144 ? -4.949 -6.577 -10.314 1.00 98.50 144 VAL A N 1
ATOM 1136 C CA . VAL A 1 144 ? -5.021 -8.040 -10.256 1.00 98.50 144 VAL A CA 1
ATOM 1137 C C . VAL A 1 144 ? -6.016 -8.504 -9.194 1.00 98.50 144 VAL A C 1
ATOM 1139 O O . VAL A 1 144 ? -6.870 -9.337 -9.490 1.00 98.50 144 VAL A O 1
ATOM 1142 N N . LEU A 1 145 ? -5.958 -7.947 -7.980 1.00 98.12 145 LEU A N 1
ATOM 1143 C CA . LEU A 1 145 ? -6.878 -8.322 -6.900 1.00 98.12 145 LEU A CA 1
ATOM 1144 C C . LEU A 1 145 ? -8.332 -7.954 -7.212 1.00 98.12 145 LEU A C 1
ATOM 1146 O O . LEU A 1 145 ? -9.235 -8.695 -6.840 1.00 98.12 145 LEU A O 1
ATOM 1150 N N . ALA A 1 146 ? -8.560 -6.854 -7.931 1.00 97.69 146 ALA A N 1
ATOM 1151 C CA . ALA A 1 146 ? -9.886 -6.457 -8.399 1.00 97.69 146 ALA A CA 1
ATOM 1152 C C . ALA A 1 146 ? -10.417 -7.314 -9.567 1.00 97.69 146 ALA A C 1
ATOM 1154 O O . ALA A 1 146 ? -11.509 -7.050 -10.069 1.00 97.69 146 ALA A O 1
ATOM 1155 N N . GLY A 1 147 ? -9.655 -8.310 -10.036 1.00 97.50 147 GLY A N 1
ATOM 1156 C CA . GLY A 1 147 ? -10.060 -9.186 -11.134 1.00 97.50 147 GLY A CA 1
ATOM 1157 C C . GLY A 1 147 ? -10.117 -8.484 -12.493 1.00 97.50 147 GLY A C 1
ATOM 1158 O O . GLY A 1 147 ? -10.898 -8.884 -13.355 1.00 97.50 147 GLY A O 1
ATOM 1159 N N . HIS A 1 148 ? -9.327 -7.425 -12.700 1.00 96.88 148 HIS A N 1
ATOM 1160 C CA . HIS A 1 148 ? -9.281 -6.737 -13.987 1.00 96.88 148 HIS A CA 1
ATOM 1161 C C . HIS A 1 148 ? -8.674 -7.645 -15.071 1.00 96.88 148 HIS A C 1
ATOM 1163 O O . HIS A 1 148 ? -7.496 -7.984 -15.019 1.00 96.88 148 HIS A O 1
ATOM 1169 N N . ASP A 1 149 ? -9.459 -8.026 -16.078 1.00 95.88 149 ASP A N 1
ATOM 1170 C CA . ASP A 1 149 ? -9.013 -8.957 -17.121 1.00 95.88 149 ASP A CA 1
ATOM 1171 C C . ASP A 1 149 ? -8.300 -8.243 -18.288 1.00 95.88 149 ASP A C 1
ATOM 1173 O O . ASP A 1 149 ? -8.845 -8.069 -19.377 1.00 95.88 149 ASP A O 1
ATOM 1177 N N . ASP A 1 150 ? -7.065 -7.790 -18.053 1.00 97.12 150 ASP A N 1
ATOM 1178 C CA . ASP A 1 150 ? -6.148 -7.347 -19.115 1.00 97.12 150 ASP A CA 1
ATOM 1179 C C . ASP A 1 150 ? -4.731 -7.867 -18.851 1.00 97.12 150 ASP A C 1
ATOM 1181 O O . ASP A 1 150 ? -3.825 -7.172 -18.371 1.00 97.12 150 ASP A O 1
ATOM 1185 N N . ARG A 1 151 ? -4.526 -9.142 -19.195 1.00 96.88 151 ARG A N 1
ATOM 1186 C CA . ARG A 1 151 ? -3.241 -9.824 -19.001 1.00 96.88 151 ARG A CA 1
ATOM 1187 C C . ARG A 1 151 ? -2.074 -9.078 -19.648 1.00 96.88 151 ARG A C 1
ATOM 1189 O O . ARG A 1 151 ? -0.995 -9.030 -19.067 1.00 96.88 151 ARG A O 1
ATOM 1196 N N . GLN A 1 152 ? -2.259 -8.476 -20.823 1.00 98.06 152 GLN A N 1
ATOM 1197 C CA . GLN A 1 152 ? -1.173 -7.772 -21.511 1.00 98.06 152 GLN A CA 1
ATOM 1198 C C . GLN A 1 152 ? -0.747 -6.506 -20.760 1.00 98.06 152 GLN A C 1
ATOM 1200 O O . GLN A 1 152 ? 0.447 -6.214 -20.677 1.00 98.06 152 GLN A O 1
ATOM 1205 N N . ARG A 1 153 ? -1.689 -5.760 -20.170 1.00 97.69 153 ARG A N 1
ATOM 1206 C CA . ARG A 1 153 ? -1.362 -4.628 -19.284 1.00 97.69 153 ARG A CA 1
ATOM 1207 C C . ARG A 1 153 ? -0.598 -5.064 -18.053 1.00 97.69 153 ARG A C 1
ATOM 1209 O O . ARG A 1 153 ? 0.386 -4.410 -17.702 1.00 97.69 153 ARG A O 1
ATOM 1216 N N . HIS A 1 154 ? -1.031 -6.154 -17.431 1.00 98.50 154 HIS A N 1
ATOM 1217 C CA . HIS A 1 154 ? -0.377 -6.694 -16.246 1.00 98.50 154 HIS A CA 1
ATOM 1218 C C . HIS A 1 154 ? 1.062 -7.119 -16.545 1.00 98.50 154 HIS A C 1
ATOM 1220 O O . HIS A 1 154 ? 1.972 -6.755 -15.805 1.00 98.50 154 HIS A O 1
ATOM 1226 N N . LEU A 1 155 ? 1.286 -7.802 -17.674 1.00 98.50 155 LEU A N 1
ATOM 1227 C CA . LEU A 1 155 ? 2.626 -8.204 -18.105 1.00 98.50 155 LEU A CA 1
ATOM 1228 C C . LEU A 1 155 ? 3.532 -6.998 -18.375 1.00 98.50 155 LEU A C 1
ATOM 1230 O O . LEU A 1 155 ? 4.676 -7.013 -17.946 1.00 98.50 155 LEU A O 1
ATOM 1234 N N . ARG A 1 156 ? 3.032 -5.912 -18.981 1.00 98.62 156 ARG A N 1
ATOM 1235 C CA . ARG A 1 156 ? 3.852 -4.699 -19.162 1.00 98.62 156 ARG A CA 1
ATOM 1236 C C . ARG A 1 156 ? 4.246 -4.040 -17.841 1.00 98.62 156 ARG A C 1
ATOM 1238 O O . ARG A 1 156 ? 5.377 -3.586 -17.713 1.00 98.62 156 ARG A O 1
ATOM 1245 N N . ALA A 1 157 ? 3.337 -3.978 -16.868 1.00 98.75 157 ALA A N 1
ATOM 1246 C CA . ALA A 1 157 ? 3.655 -3.450 -15.539 1.00 98.75 157 ALA A CA 1
ATOM 1247 C C . ALA A 1 157 ? 4.653 -4.350 -14.796 1.00 98.75 157 ALA A C 1
ATOM 1249 O O . ALA A 1 157 ? 5.598 -3.849 -14.192 1.00 98.75 157 ALA A O 1
ATOM 1250 N N . ARG A 1 158 ? 4.489 -5.675 -14.898 1.00 98.69 158 ARG A N 1
ATOM 1251 C CA . ARG A 1 158 ? 5.462 -6.653 -14.400 1.00 98.69 158 ARG A CA 1
ATOM 1252 C C . ARG A 1 158 ? 6.835 -6.421 -15.022 1.00 98.69 158 ARG A C 1
ATOM 1254 O O . ARG A 1 158 ? 7.811 -6.320 -14.292 1.00 98.69 158 ARG A O 1
ATOM 1261 N N . ASP A 1 159 ? 6.906 -6.330 -16.345 1.00 98.75 159 ASP A N 1
ATOM 1262 C CA . ASP A 1 159 ? 8.166 -6.188 -17.076 1.00 98.75 159 ASP A CA 1
ATOM 1263 C C . ASP A 1 159 ? 8.858 -4.875 -16.712 1.00 98.75 159 ASP A C 1
ATOM 1265 O O . ASP A 1 159 ? 10.054 -4.871 -16.441 1.00 98.75 159 ASP A O 1
ATOM 1269 N N . PHE A 1 160 ? 8.101 -3.780 -16.595 1.00 98.69 160 PHE A N 1
ATOM 1270 C CA . PHE A 1 160 ? 8.617 -2.514 -16.081 1.00 98.69 160 PHE A CA 1
ATOM 1271 C C . PHE A 1 160 ? 9.317 -2.687 -14.726 1.00 98.69 160 PHE A C 1
ATOM 1273 O O . PHE A 1 160 ? 10.443 -2.225 -14.563 1.00 98.69 160 PHE A O 1
ATOM 1280 N N . LEU A 1 161 ? 8.682 -3.371 -13.768 1.00 98.62 161 LEU A N 1
ATOM 1281 C CA . LEU A 1 161 ? 9.257 -3.618 -12.443 1.00 98.62 161 LEU A CA 1
ATOM 1282 C C . LEU A 1 161 ? 10.470 -4.552 -12.517 1.00 98.62 161 LEU A C 1
ATOM 1284 O O . LEU A 1 161 ? 11.510 -4.238 -11.949 1.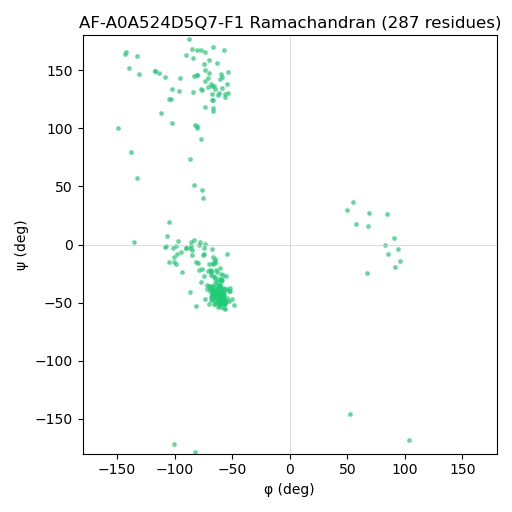00 98.62 161 LEU A O 1
ATOM 1288 N N . VAL A 1 162 ? 10.372 -5.660 -13.254 1.00 98.50 162 VAL A N 1
ATOM 1289 C CA . VAL A 1 162 ? 11.462 -6.637 -13.415 1.00 98.50 162 VAL A CA 1
ATOM 1290 C C . VAL A 1 162 ? 12.717 -5.990 -14.001 1.00 98.50 162 VAL A C 1
ATOM 1292 O O . VAL A 1 162 ? 13.813 -6.266 -13.527 1.00 98.50 162 VAL A O 1
ATOM 1295 N N . TYR A 1 163 ? 12.569 -5.100 -14.983 1.00 98.12 163 TYR A N 1
ATOM 1296 C CA . TYR A 1 163 ? 13.699 -4.424 -15.627 1.00 98.12 163 TYR A CA 1
ATOM 1297 C C . TYR A 1 163 ? 14.172 -3.147 -14.918 1.00 98.12 163 TYR A C 1
ATOM 1299 O O . TYR A 1 163 ? 15.142 -2.546 -15.370 1.00 98.12 163 TYR A O 1
ATOM 1307 N N . SER A 1 164 ? 13.506 -2.717 -13.841 1.00 97.81 164 SER A N 1
ATOM 1308 C CA . SER A 1 164 ? 13.886 -1.512 -13.084 1.00 97.81 164 SER A CA 1
ATOM 1309 C C . SER A 1 164 ? 14.652 -1.805 -11.792 1.00 97.81 164 SER A C 1
ATOM 1311 O O . SER A 1 164 ? 15.009 -0.859 -11.100 1.00 97.81 164 SER A O 1
ATOM 1313 N N . GLN A 1 165 ? 14.866 -3.072 -11.427 1.00 98.06 165 GLN A N 1
ATOM 1314 C CA . GLN A 1 165 ? 15.603 -3.411 -10.207 1.00 98.06 165 GLN A CA 1
ATOM 1315 C C . GLN A 1 165 ? 17.098 -3.099 -10.369 1.00 98.06 165 GLN A C 1
ATOM 1317 O O . GLN A 1 165 ? 17.701 -3.442 -11.388 1.00 98.06 165 GLN A O 1
ATOM 1322 N N . ASN A 1 166 ? 17.688 -2.477 -9.351 1.00 97.56 166 ASN A N 1
ATOM 1323 C CA . ASN A 1 166 ? 19.122 -2.223 -9.269 1.00 97.56 166 ASN A CA 1
ATOM 1324 C C . ASN A 1 166 ? 19.878 -3.474 -8.784 1.00 97.56 166 ASN A C 1
ATOM 1326 O O . ASN A 1 166 ? 19.296 -4.437 -8.286 1.00 97.56 166 ASN A O 1
ATOM 1330 N N . GLU A 1 167 ? 21.205 -3.466 -8.915 1.00 97.12 167 GLU A N 1
ATOM 1331 C CA . GLU A 1 167 ? 22.057 -4.602 -8.524 1.00 97.12 167 GLU A CA 1
ATOM 1332 C C . GLU A 1 167 ? 22.010 -4.925 -7.023 1.00 97.12 167 GLU A C 1
ATOM 1334 O O . GLU A 1 167 ? 22.276 -6.058 -6.626 1.00 97.12 167 GLU A O 1
ATOM 1339 N N . ASP A 1 168 ? 21.652 -3.946 -6.191 1.00 97.06 168 ASP A N 1
ATOM 1340 C CA . ASP A 1 168 ? 21.488 -4.093 -4.742 1.00 97.06 168 ASP A CA 1
ATOM 1341 C C . ASP A 1 168 ? 20.157 -4.757 -4.338 1.00 97.06 168 ASP A C 1
ATOM 1343 O O . ASP A 1 168 ? 19.903 -4.957 -3.149 1.00 97.06 168 ASP A O 1
ATOM 1347 N N . GLY A 1 169 ? 19.314 -5.108 -5.314 1.00 97.81 169 GLY A N 1
ATOM 1348 C CA . GLY A 1 169 ? 18.011 -5.736 -5.112 1.00 97.81 169 GLY A CA 1
ATOM 1349 C C . GLY A 1 169 ? 16.872 -4.750 -4.845 1.00 97.81 169 GLY A C 1
ATOM 1350 O O . GLY A 1 169 ? 15.711 -5.158 -4.852 1.00 97.81 169 GLY A O 1
ATOM 1351 N N . TYR A 1 170 ? 17.159 -3.465 -4.659 1.00 97.44 170 TYR A N 1
ATOM 1352 C CA . TYR A 1 170 ? 16.139 -2.434 -4.498 1.00 97.44 170 TYR A CA 1
ATOM 1353 C C . TYR A 1 170 ? 15.693 -1.870 -5.855 1.00 97.44 170 TYR A C 1
ATOM 1355 O O . TYR A 1 170 ? 16.206 -2.224 -6.919 1.00 97.44 170 TYR A O 1
ATOM 1363 N N . TRP A 1 171 ? 14.714 -0.969 -5.819 1.00 97.38 171 TRP A N 1
ATOM 1364 C CA . TRP A 1 171 ? 14.240 -0.234 -6.987 1.00 97.38 171 TRP A CA 1
ATOM 1365 C C . TRP A 1 171 ? 14.478 1.259 -6.806 1.00 97.38 171 TRP A C 1
ATOM 1367 O O . TRP A 1 171 ? 14.394 1.744 -5.683 1.00 97.38 171 TRP A O 1
ATOM 1377 N N . PRO A 1 172 ? 14.717 2.012 -7.886 1.00 95.75 172 PRO A N 1
ATOM 1378 C CA . PRO A 1 172 ? 14.668 3.464 -7.824 1.00 95.75 172 PRO A CA 1
ATOM 1379 C C . PRO A 1 172 ? 13.233 3.960 -7.646 1.00 95.75 172 PRO A C 1
ATOM 1381 O O . PRO A 1 172 ? 12.305 3.258 -8.043 1.00 95.75 172 PRO A O 1
ATOM 1384 N N . ASP A 1 173 ? 13.024 5.183 -7.153 1.00 92.62 173 ASP A N 1
ATOM 1385 C CA . ASP A 1 173 ? 11.673 5.754 -7.006 1.00 92.62 173 ASP A CA 1
ATOM 1386 C C . ASP A 1 173 ? 10.940 5.814 -8.352 1.00 92.62 173 ASP A C 1
ATOM 1388 O O . ASP A 1 173 ? 9.761 5.463 -8.467 1.00 92.62 173 ASP A O 1
ATOM 1392 N N . PHE A 1 174 ? 11.649 6.243 -9.400 1.00 94.44 174 PHE A N 1
ATOM 1393 C CA . PHE A 1 174 ? 11.104 6.416 -10.742 1.00 94.44 174 PHE A CA 1
ATOM 1394 C C . PHE A 1 174 ? 12.087 6.031 -11.847 1.00 94.44 174 PHE A C 1
ATOM 1396 O O . PHE A 1 174 ? 13.303 5.944 -11.681 1.00 94.44 174 PHE A O 1
ATOM 1403 N N . LYS A 1 175 ? 11.535 5.847 -13.047 1.00 94.12 175 LYS A N 1
ATOM 1404 C CA . LYS A 1 175 ? 12.297 5.495 -14.245 1.00 94.12 175 LYS A CA 1
ATOM 1405 C C . LYS A 1 175 ? 13.411 6.502 -14.553 1.00 94.12 175 LYS A C 1
ATOM 1407 O O . LYS A 1 175 ? 13.143 7.686 -14.775 1.00 94.12 175 LYS A O 1
ATOM 1412 N N . GLY A 1 176 ? 14.627 5.985 -14.718 1.00 92.00 176 GLY A N 1
ATOM 1413 C CA . GLY A 1 176 ? 15.810 6.753 -15.117 1.00 92.00 176 GLY A CA 1
ATOM 1414 C C . GLY A 1 176 ? 16.613 7.326 -13.949 1.00 92.00 176 GLY A C 1
ATOM 1415 O O . GLY A 1 176 ? 17.548 8.085 -14.184 1.00 92.00 176 GLY A O 1
ATOM 1416 N N . GLN A 1 177 ? 16.252 6.988 -12.713 1.00 91.81 177 GLN A N 1
ATOM 1417 C CA . GLN A 1 177 ? 17.049 7.259 -11.522 1.00 91.81 177 GLN A CA 1
ATOM 1418 C C . GLN A 1 177 ? 17.900 6.025 -11.193 1.00 91.81 177 GLN A C 1
ATOM 1420 O O . GLN A 1 177 ? 17.445 4.898 -11.358 1.00 91.81 177 GLN A O 1
ATOM 1425 N N . ASN A 1 178 ? 19.124 6.253 -10.714 1.00 90.50 178 ASN A N 1
ATOM 1426 C CA . ASN A 1 178 ? 20.081 5.190 -10.367 1.00 90.50 178 ASN A CA 1
ATOM 1427 C C . ASN A 1 178 ? 20.246 5.009 -8.846 1.00 90.50 178 ASN A C 1
ATOM 1429 O O . ASN A 1 178 ? 21.150 4.313 -8.400 1.00 90.50 178 ASN A O 1
ATOM 1433 N N . ILE A 1 179 ? 19.426 5.696 -8.050 1.00 92.44 179 ILE A N 1
ATOM 1434 C CA . ILE A 1 179 ? 19.449 5.640 -6.587 1.00 92.44 179 ILE A CA 1
ATOM 1435 C C . ILE A 1 179 ? 18.279 4.775 -6.156 1.00 92.44 179 ILE A C 1
ATOM 1437 O O . ILE A 1 179 ? 17.151 5.053 -6.548 1.00 92.44 179 ILE A O 1
ATOM 1441 N N . SER A 1 180 ? 18.573 3.749 -5.370 1.00 93.81 180 SER A N 1
ATOM 1442 C CA . SER A 1 180 ? 17.592 2.844 -4.786 1.00 93.81 180 SER A CA 1
ATOM 1443 C C . SER A 1 180 ? 16.803 3.487 -3.642 1.00 93.81 180 SER A C 1
ATOM 1445 O O . SER A 1 180 ? 17.390 4.158 -2.793 1.00 93.81 180 SER A O 1
ATOM 1447 N N . ASP A 1 181 ? 15.503 3.200 -3.578 1.00 90.12 181 ASP A N 1
ATOM 1448 C CA . ASP A 1 181 ? 14.619 3.476 -2.446 1.00 90.12 181 ASP A CA 1
ATOM 1449 C C . ASP A 1 181 ? 14.182 2.157 -1.774 1.00 90.12 181 ASP A C 1
ATOM 1451 O O . ASP A 1 181 ? 13.440 1.361 -2.361 1.00 90.12 181 ASP A O 1
ATOM 1455 N N . PRO A 1 182 ? 14.613 1.897 -0.529 1.00 91.38 182 PRO A N 1
ATOM 1456 C CA . PRO A 1 182 ? 14.168 0.732 0.222 1.00 91.38 182 PRO A CA 1
ATOM 1457 C C . PRO A 1 182 ? 12.655 0.681 0.475 1.00 91.38 182 PRO A C 1
ATOM 1459 O O . PRO A 1 182 ? 12.092 -0.417 0.427 1.00 91.38 182 PRO A O 1
ATOM 1462 N N . LEU A 1 183 ? 11.992 1.828 0.676 1.00 85.81 183 LEU A N 1
ATOM 1463 C CA . LEU A 1 183 ? 10.564 1.916 1.035 1.00 85.81 183 LEU A CA 1
ATOM 1464 C C . LEU A 1 183 ? 9.637 1.539 -0.131 1.00 85.81 183 LEU A C 1
ATOM 1466 O O . LEU A 1 183 ? 8.492 1.117 0.051 1.00 85.81 183 LEU A O 1
ATOM 1470 N N . ALA A 1 184 ? 10.129 1.651 -1.362 1.00 86.44 184 ALA A N 1
ATOM 1471 C CA . ALA A 1 184 ? 9.422 1.203 -2.551 1.00 86.44 184 ALA A CA 1
ATOM 1472 C C . ALA A 1 184 ? 9.212 -0.321 -2.591 1.00 86.44 184 ALA A C 1
ATOM 1474 O O . ALA A 1 184 ? 8.253 -0.809 -3.201 1.00 86.44 184 ALA A O 1
ATOM 1475 N N . THR A 1 185 ? 10.106 -1.076 -1.951 1.00 94.62 185 THR A N 1
ATOM 1476 C CA . THR A 1 185 ? 10.304 -2.507 -2.217 1.00 94.62 185 THR A CA 1
ATOM 1477 C C . THR A 1 185 ? 9.116 -3.362 -1.806 1.00 94.62 185 THR A C 1
ATOM 1479 O O . THR A 1 185 ? 8.698 -4.223 -2.583 1.00 94.62 185 THR A O 1
ATOM 1482 N N . GLY A 1 186 ? 8.518 -3.105 -0.638 1.00 95.38 186 GLY A N 1
ATOM 1483 C CA . GLY A 1 186 ? 7.367 -3.878 -0.159 1.00 95.38 186 GLY A CA 1
ATOM 1484 C C . GLY A 1 186 ? 6.199 -3.849 -1.150 1.00 95.38 186 GLY A C 1
ATOM 1485 O O . GLY A 1 186 ? 5.685 -4.892 -1.559 1.00 95.38 186 GLY A O 1
ATOM 1486 N N . ASN A 1 187 ? 5.860 -2.655 -1.642 1.00 96.50 187 ASN A N 1
ATOM 1487 C CA . ASN A 1 187 ? 4.790 -2.456 -2.625 1.00 96.50 187 ASN A CA 1
ATOM 1488 C C . ASN A 1 187 ? 5.046 -3.186 -3.953 1.00 96.50 187 ASN A C 1
ATOM 1490 O O . ASN A 1 187 ? 4.109 -3.653 -4.607 1.00 96.50 187 ASN A O 1
ATOM 1494 N N . ILE A 1 188 ? 6.309 -3.261 -4.372 1.00 98.38 188 ILE A N 1
ATOM 1495 C CA . ILE A 1 188 ? 6.710 -3.903 -5.625 1.00 98.38 188 ILE A CA 1
ATOM 1496 C C . ILE A 1 188 ? 6.615 -5.420 -5.498 1.00 98.38 188 ILE A C 1
ATOM 1498 O O . ILE A 1 188 ? 6.013 -6.055 -6.368 1.00 98.38 188 ILE A O 1
ATOM 1502 N N . LEU A 1 189 ? 7.134 -5.998 -4.411 1.00 98.25 189 LEU A N 1
ATOM 1503 C CA . LEU A 1 189 ? 7.077 -7.442 -4.170 1.00 98.25 189 LEU A CA 1
ATOM 1504 C C . LEU A 1 189 ? 5.634 -7.954 -4.154 1.00 98.25 189 LEU A C 1
ATOM 1506 O O . LEU A 1 189 ? 5.331 -8.945 -4.818 1.00 98.25 189 LEU A O 1
ATOM 1510 N N . GLU A 1 190 ? 4.718 -7.251 -3.486 1.00 97.94 190 GLU A N 1
ATOM 1511 C CA . GLU A 1 190 ? 3.307 -7.648 -3.471 1.00 97.94 190 GLU A CA 1
ATOM 1512 C C . GLU A 1 190 ? 2.652 -7.571 -4.861 1.00 97.94 190 GLU A C 1
ATOM 1514 O O . GLU A 1 190 ? 1.834 -8.426 -5.206 1.00 97.94 190 GLU A O 1
ATOM 1519 N N . GLY A 1 191 ? 3.019 -6.580 -5.682 1.00 98.38 191 GLY A N 1
ATOM 1520 C CA . GLY A 1 191 ? 2.567 -6.484 -7.074 1.00 98.38 191 GLY A CA 1
ATOM 1521 C C . GLY A 1 191 ? 3.099 -7.618 -7.957 1.00 98.38 191 GLY A C 1
ATOM 1522 O O . GLY A 1 191 ? 2.347 -8.180 -8.757 1.00 98.38 191 GLY A O 1
ATOM 1523 N N . LEU A 1 192 ? 4.372 -7.992 -7.789 1.00 98.62 192 LEU A N 1
ATOM 1524 C CA . LEU A 1 192 ? 4.994 -9.113 -8.503 1.00 98.62 192 LEU A CA 1
ATOM 1525 C C . LEU A 1 192 ? 4.352 -10.455 -8.117 1.00 98.62 192 LEU A C 1
ATOM 1527 O O . LEU A 1 192 ? 4.041 -11.253 -9.001 1.00 98.62 192 LEU A O 1
ATOM 1531 N N . ILE A 1 193 ? 4.084 -10.683 -6.828 1.00 98.19 193 ILE A N 1
ATOM 1532 C CA . ILE A 1 193 ? 3.361 -11.880 -6.366 1.00 98.19 193 ILE A CA 1
ATOM 1533 C C . ILE A 1 193 ? 1.960 -11.920 -6.972 1.00 98.19 193 ILE A C 1
ATOM 1535 O O . ILE A 1 193 ? 1.561 -12.946 -7.519 1.00 98.19 193 ILE A O 1
ATOM 1539 N N . ALA A 1 194 ? 1.223 -10.805 -6.912 1.00 98.06 194 ALA A N 1
ATOM 1540 C CA . ALA A 1 194 ? -0.146 -10.744 -7.414 1.00 98.06 194 ALA A CA 1
ATOM 1541 C C . ALA A 1 194 ? -0.223 -11.142 -8.895 1.00 98.06 194 ALA A C 1
ATOM 1543 O O . ALA A 1 194 ? -1.076 -11.939 -9.272 1.00 98.06 194 ALA A O 1
ATOM 1544 N N . VAL A 1 195 ? 0.708 -10.668 -9.731 1.00 98.38 195 VAL A N 1
ATOM 1545 C CA . VAL A 1 195 ? 0.749 -11.016 -11.165 1.00 98.38 195 VAL A CA 1
ATOM 1546 C C . VAL A 1 195 ? 1.342 -12.408 -11.458 1.00 98.38 195 VAL A C 1
ATOM 1548 O O . VAL A 1 195 ? 1.460 -12.797 -12.622 1.00 98.38 195 VAL A O 1
ATOM 1551 N N . GLY A 1 196 ? 1.705 -13.175 -10.427 1.00 98.06 196 GLY A N 1
ATOM 1552 C CA . GLY A 1 196 ? 2.181 -14.551 -10.552 1.00 98.06 196 GLY A CA 1
ATOM 1553 C C . GLY A 1 196 ? 3.672 -14.689 -10.863 1.00 98.06 196 GLY A C 1
ATOM 1554 O O . GLY A 1 196 ? 4.070 -15.684 -11.469 1.00 98.06 196 GLY A O 1
ATOM 1555 N N . VAL A 1 197 ? 4.509 -13.715 -10.487 1.00 98.25 197 VAL A N 1
ATOM 1556 C CA . VAL A 1 197 ? 5.967 -13.922 -10.484 1.00 98.25 197 VAL A CA 1
ATOM 1557 C C . VAL A 1 197 ? 6.302 -14.947 -9.398 1.00 98.25 197 VAL A C 1
ATOM 1559 O O . VAL A 1 197 ? 5.916 -14.746 -8.245 1.00 98.25 197 VAL A O 1
ATOM 1562 N N . PRO A 1 198 ? 6.984 -16.054 -9.737 1.00 97.25 198 PRO A N 1
ATOM 1563 C CA . PRO A 1 198 ? 7.219 -17.116 -8.775 1.00 97.25 198 PRO A CA 1
ATOM 1564 C C . PRO A 1 198 ? 8.280 -16.699 -7.737 1.00 97.25 198 PRO A C 1
ATOM 1566 O O . PRO A 1 198 ? 9.194 -15.939 -8.076 1.00 97.25 198 PRO A O 1
ATOM 1569 N N . PRO A 1 199 ? 8.214 -17.214 -6.491 1.00 94.94 199 PRO A N 1
ATOM 1570 C CA . PRO A 1 199 ? 9.167 -16.866 -5.432 1.00 94.94 199 PRO A CA 1
ATOM 1571 C C . PRO A 1 199 ? 10.629 -17.209 -5.747 1.00 94.94 199 PRO A C 1
ATOM 1573 O O . PRO A 1 199 ? 11.547 -16.665 -5.138 1.00 94.94 199 PRO A O 1
ATOM 1576 N N . ASP A 1 200 ? 10.879 -18.115 -6.694 1.00 97.00 200 ASP A N 1
ATOM 1577 C CA . ASP A 1 200 ? 12.225 -18.499 -7.103 1.00 97.00 200 ASP A CA 1
ATOM 1578 C C . ASP A 1 200 ? 12.849 -17.580 -8.164 1.00 97.00 200 ASP A C 1
ATOM 1580 O O . ASP A 1 200 ? 14.059 -17.686 -8.402 1.00 97.00 200 ASP A O 1
ATOM 1584 N N . HIS A 1 201 ? 12.068 -16.658 -8.740 1.00 98.44 201 HIS A N 1
ATOM 1585 C CA . HIS A 1 201 ? 12.526 -15.678 -9.718 1.00 98.44 201 HIS A CA 1
ATOM 1586 C C . HIS A 1 201 ? 13.589 -14.757 -9.108 1.00 98.44 201 HIS A C 1
ATOM 1588 O O . HIS A 1 201 ? 13.369 -14.160 -8.053 1.00 98.44 201 HIS A O 1
ATOM 1594 N N . LYS A 1 202 ? 14.724 -14.578 -9.803 1.00 98.31 202 LYS A N 1
ATOM 1595 C CA . LYS A 1 202 ? 15.885 -13.813 -9.306 1.00 98.31 202 LYS A CA 1
ATOM 1596 C C . LYS A 1 202 ? 15.495 -12.444 -8.734 1.00 98.31 202 LYS A C 1
ATOM 1598 O O . LYS A 1 202 ? 15.804 -12.161 -7.588 1.00 98.31 202 LYS A O 1
ATOM 1603 N N . VAL A 1 203 ? 14.743 -11.647 -9.500 1.00 98.31 203 VAL A N 1
ATOM 1604 C CA . VAL A 1 203 ? 14.305 -10.303 -9.072 1.00 98.31 203 VAL A CA 1
ATOM 1605 C C . VAL A 1 203 ? 13.521 -10.324 -7.757 1.00 98.31 203 VAL A C 1
ATOM 1607 O O . VAL A 1 203 ? 13.718 -9.468 -6.899 1.00 98.31 203 VAL A O 1
ATOM 1610 N N . TYR A 1 204 ? 12.646 -11.315 -7.576 1.00 98.31 204 TYR A N 1
ATOM 1611 C CA . TYR A 1 204 ? 11.868 -11.441 -6.349 1.00 98.31 204 TYR A CA 1
ATOM 1612 C C . TYR A 1 204 ? 12.766 -11.813 -5.164 1.00 98.31 204 TYR A C 1
ATOM 1614 O O . TYR A 1 204 ? 12.675 -11.183 -4.114 1.00 98.31 204 TYR A O 1
ATOM 1622 N N . LYS A 1 205 ? 13.674 -12.783 -5.344 1.00 98.31 205 LYS A N 1
ATOM 1623 C CA . LYS A 1 205 ? 14.644 -13.190 -4.314 1.00 98.31 205 LYS A CA 1
ATOM 1624 C C . LYS A 1 205 ? 15.530 -12.038 -3.863 1.00 98.31 205 LYS A C 1
ATOM 1626 O O . LYS A 1 205 ? 15.664 -11.814 -2.662 1.00 98.31 205 LYS A O 1
ATOM 1631 N N . ASP A 1 206 ? 16.092 -11.301 -4.815 1.00 98.50 206 ASP A N 1
ATOM 1632 C CA . ASP A 1 206 ? 16.982 -10.179 -4.523 1.00 98.50 206 ASP A CA 1
ATOM 1633 C C . ASP A 1 206 ? 16.221 -9.067 -3.788 1.00 98.50 206 ASP A C 1
ATOM 1635 O O . ASP A 1 206 ? 16.685 -8.576 -2.760 1.00 98.50 206 ASP A O 1
ATOM 1639 N N . GLY A 1 207 ? 15.003 -8.745 -4.239 1.00 98.25 207 GLY A N 1
ATOM 1640 C CA . GLY A 1 207 ? 14.155 -7.737 -3.600 1.00 98.25 207 GLY A CA 1
ATOM 1641 C C . GLY A 1 207 ? 13.701 -8.130 -2.199 1.00 98.25 207 GLY A C 1
ATOM 1642 O O . GLY A 1 207 ? 13.721 -7.307 -1.287 1.00 98.25 207 GLY A O 1
ATOM 1643 N N . ARG A 1 208 ? 13.351 -9.402 -1.990 1.00 98.06 208 ARG A N 1
ATOM 1644 C CA . ARG A 1 208 ? 13.016 -9.940 -0.668 1.00 98.06 208 ARG A CA 1
ATOM 1645 C C . ARG A 1 208 ? 14.210 -9.865 0.283 1.00 98.06 208 ARG A C 1
ATOM 1647 O O . ARG A 1 208 ? 14.051 -9.435 1.422 1.00 98.06 208 ARG A O 1
ATOM 1654 N N . ALA A 1 209 ? 15.398 -10.264 -0.173 1.00 98.25 209 ALA A N 1
ATOM 1655 C CA . ALA A 1 209 ? 16.614 -10.209 0.634 1.00 98.25 209 ALA A CA 1
ATOM 1656 C C . ALA A 1 209 ? 16.980 -8.764 1.009 1.00 98.25 209 ALA A C 1
ATOM 1658 O O . ALA A 1 209 ? 17.316 -8.494 2.166 1.00 98.25 209 ALA A O 1
ATOM 1659 N N . ALA A 1 210 ? 16.860 -7.835 0.057 1.00 98.12 210 ALA A N 1
ATOM 1660 C CA . ALA A 1 210 ? 17.057 -6.409 0.281 1.00 98.12 210 ALA A CA 1
ATOM 1661 C C . ALA A 1 210 ? 16.049 -5.864 1.312 1.00 98.12 210 ALA A C 1
ATOM 1663 O O . ALA A 1 210 ? 16.455 -5.293 2.326 1.00 98.12 210 ALA A O 1
ATOM 1664 N N . LEU A 1 211 ? 14.750 -6.141 1.138 1.00 98.12 211 LEU A N 1
ATOM 1665 C CA . LEU A 1 211 ? 13.709 -5.748 2.093 1.00 98.12 211 LEU A CA 1
ATOM 1666 C C . LEU A 1 211 ? 13.968 -6.311 3.497 1.00 98.12 211 LEU A C 1
ATOM 1668 O O . LEU A 1 211 ? 13.866 -5.575 4.476 1.00 98.12 211 LEU A O 1
ATOM 1672 N N . MET A 1 212 ? 14.362 -7.582 3.613 1.00 98.19 212 MET A N 1
ATOM 1673 C CA . MET A 1 212 ? 14.709 -8.188 4.900 1.00 98.19 212 MET A CA 1
ATOM 1674 C C . MET A 1 212 ? 15.837 -7.412 5.593 1.00 98.19 212 MET A C 1
ATOM 1676 O O . MET A 1 212 ? 15.716 -7.067 6.769 1.00 98.19 212 MET A O 1
ATOM 1680 N N . GLN A 1 213 ? 16.918 -7.092 4.874 1.00 98.12 213 GLN A N 1
ATOM 1681 C CA . GLN A 1 213 ? 18.025 -6.311 5.434 1.00 98.12 213 GLN A CA 1
ATOM 1682 C C . GLN A 1 213 ? 17.590 -4.906 5.867 1.00 98.12 213 GLN A C 1
ATOM 1684 O O . GLN A 1 213 ? 18.029 -4.430 6.921 1.00 98.12 213 GLN A O 1
ATOM 1689 N N . HIS A 1 214 ? 16.738 -4.244 5.079 1.00 97.94 214 HIS A N 1
ATOM 1690 C CA . HIS A 1 214 ? 16.163 -2.950 5.436 1.00 97.94 214 HIS A CA 1
ATOM 1691 C C . HIS A 1 214 ? 15.354 -3.049 6.733 1.00 97.94 214 HIS A C 1
ATOM 1693 O O . HIS A 1 214 ? 15.674 -2.360 7.701 1.00 97.94 214 HIS A O 1
ATOM 1699 N N . LEU A 1 215 ? 14.394 -3.974 6.801 1.00 98.12 215 LEU A N 1
ATOM 1700 C CA . LEU A 1 215 ? 13.524 -4.164 7.962 1.00 98.12 215 LEU A CA 1
ATOM 1701 C C . LEU A 1 215 ? 14.313 -4.517 9.232 1.00 98.12 215 LEU A C 1
ATOM 1703 O O . LEU A 1 215 ? 14.025 -3.970 10.295 1.00 98.12 215 LEU A O 1
ATOM 1707 N N . MET A 1 216 ? 15.360 -5.347 9.138 1.00 98.31 216 MET A N 1
ATOM 1708 C CA . MET A 1 216 ? 16.256 -5.625 10.273 1.00 98.31 216 MET A CA 1
ATOM 1709 C C . MET A 1 216 ? 16.936 -4.351 10.798 1.00 98.31 216 MET A C 1
ATOM 1711 O O . MET A 1 216 ? 17.041 -4.141 12.010 1.00 98.31 216 MET A O 1
ATOM 1715 N N . ARG A 1 217 ? 17.399 -3.475 9.897 1.00 98.00 217 ARG A N 1
ATOM 1716 C CA . ARG A 1 217 ? 18.007 -2.188 10.268 1.00 98.00 217 ARG A CA 1
ATOM 1717 C C . ARG A 1 217 ? 16.972 -1.242 10.874 1.00 98.00 217 ARG A C 1
ATOM 1719 O O . ARG A 1 217 ? 17.261 -0.604 11.885 1.00 98.00 217 ARG A O 1
ATOM 1726 N N . SER A 1 218 ? 15.786 -1.168 10.286 1.00 97.19 218 SER A N 1
ATOM 1727 C CA . SER A 1 218 ? 14.688 -0.325 10.754 1.00 97.19 218 SER A CA 1
ATOM 1728 C C . SER A 1 218 ? 14.200 -0.742 12.135 1.00 97.19 218 SER A C 1
ATOM 1730 O O . SER A 1 218 ? 14.035 0.116 13.002 1.00 97.19 218 SER A O 1
ATOM 1732 N N . LEU A 1 219 ? 14.089 -2.046 12.396 1.00 97.50 219 LEU A N 1
ATOM 1733 C CA . LEU A 1 219 ? 13.766 -2.580 13.716 1.00 97.50 219 LEU A CA 1
ATOM 1734 C C . LEU A 1 219 ? 14.828 -2.192 14.756 1.00 97.50 219 LEU A C 1
ATOM 1736 O O . LEU A 1 219 ? 14.490 -1.671 15.822 1.00 97.50 219 LEU A O 1
ATOM 1740 N N . LYS A 1 220 ? 16.118 -2.348 14.423 1.00 97.81 220 LYS A N 1
ATOM 1741 C CA . LYS A 1 220 ? 17.232 -1.908 15.283 1.00 97.81 220 LYS A CA 1
ATOM 1742 C C . LYS A 1 220 ? 17.168 -0.407 15.590 1.00 97.81 220 LYS A C 1
ATOM 1744 O O . LYS A 1 220 ? 17.458 0.002 16.712 1.00 97.81 220 LYS A O 1
ATOM 1749 N N . ASN A 1 221 ? 16.760 0.397 14.611 1.00 96.62 221 ASN A N 1
ATOM 1750 C CA . ASN A 1 221 ? 16.619 1.847 14.734 1.00 96.62 221 ASN A CA 1
ATOM 1751 C C . ASN A 1 221 ? 15.258 2.289 15.300 1.00 96.62 221 ASN A C 1
ATOM 1753 O O . ASN A 1 221 ? 15.023 3.490 15.410 1.00 96.62 221 ASN A O 1
ATOM 1757 N N . ARG A 1 222 ? 14.370 1.350 15.662 1.00 95.81 222 ARG A N 1
ATOM 1758 C CA . ARG A 1 222 ? 13.005 1.627 16.142 1.00 95.81 222 ARG A CA 1
ATOM 1759 C C . ARG A 1 222 ? 12.187 2.492 15.165 1.00 95.81 222 ARG A C 1
ATOM 1761 O O . ARG A 1 222 ? 11.395 3.332 15.588 1.00 95.81 222 ARG A O 1
ATOM 1768 N N . SER A 1 223 ? 12.369 2.292 13.859 1.00 95.56 223 SER A N 1
ATOM 1769 C CA . SER A 1 223 ? 11.590 2.974 12.820 1.00 95.56 223 SER A CA 1
ATOM 1770 C C . SER A 1 223 ? 10.237 2.289 12.647 1.00 95.56 223 SER A C 1
ATOM 1772 O O . SER A 1 223 ? 10.141 1.223 12.044 1.00 95.56 223 SER A O 1
ATOM 1774 N N . LEU A 1 224 ? 9.186 2.888 13.209 1.00 95.62 224 LEU A N 1
ATOM 1775 C CA . LEU A 1 224 ? 7.831 2.341 13.134 1.00 95.62 224 LEU A CA 1
ATOM 1776 C C . LEU A 1 224 ? 7.240 2.424 11.718 1.00 95.62 224 LEU A C 1
ATOM 1778 O O . LEU A 1 224 ? 6.536 1.513 11.297 1.00 95.62 224 LEU A O 1
ATOM 1782 N N . PHE A 1 225 ? 7.549 3.490 10.973 1.00 94.38 225 PHE A N 1
ATOM 1783 C CA . PHE A 1 225 ? 7.035 3.686 9.615 1.00 94.38 225 PHE A CA 1
ATOM 1784 C C . PHE A 1 225 ? 7.439 2.557 8.670 1.00 94.38 225 PHE A C 1
ATOM 1786 O O . PHE A 1 225 ? 6.588 2.041 7.950 1.00 94.38 225 PHE A O 1
ATOM 1793 N N . ASP A 1 226 ? 8.699 2.132 8.724 1.00 95.62 226 ASP A N 1
ATOM 1794 C CA . ASP A 1 226 ? 9.227 1.096 7.831 1.00 95.62 226 ASP A CA 1
ATOM 1795 C C . ASP A 1 226 ? 8.609 -0.279 8.126 1.00 95.62 226 ASP A C 1
ATOM 1797 O O . ASP A 1 226 ? 8.540 -1.141 7.253 1.00 95.62 226 ASP A O 1
ATOM 1801 N N . MET A 1 227 ? 8.088 -0.494 9.342 1.00 97.19 227 MET A N 1
ATOM 1802 C CA . MET A 1 227 ? 7.381 -1.736 9.676 1.00 97.19 227 MET A CA 1
ATOM 1803 C C . MET A 1 227 ? 6.066 -1.891 8.900 1.00 97.19 227 MET A C 1
ATOM 1805 O O . MET A 1 227 ? 5.503 -2.985 8.882 1.00 97.19 227 MET A O 1
ATOM 1809 N N . ALA A 1 228 ? 5.593 -0.846 8.208 1.00 96.25 228 ALA A N 1
ATOM 1810 C CA . ALA A 1 228 ? 4.465 -0.938 7.283 1.00 96.25 228 ALA A CA 1
ATOM 1811 C C . ALA A 1 228 ? 4.691 -1.967 6.159 1.00 96.25 228 ALA A C 1
ATOM 1813 O O . ALA A 1 228 ? 3.714 -2.535 5.667 1.00 96.25 228 ALA A O 1
ATOM 1814 N N . ASP A 1 229 ? 5.949 -2.241 5.795 1.00 96.88 229 ASP A N 1
ATOM 1815 C CA . ASP A 1 229 ? 6.310 -3.198 4.743 1.00 96.88 229 ASP A CA 1
ATOM 1816 C C . ASP A 1 229 ? 6.524 -4.630 5.253 1.00 96.88 229 ASP A C 1
ATOM 1818 O O . ASP A 1 229 ? 6.710 -5.548 4.453 1.00 96.88 229 ASP A O 1
ATOM 1822 N N . LEU A 1 230 ? 6.440 -4.872 6.567 1.00 97.38 230 LEU A N 1
ATOM 1823 C CA . LEU A 1 230 ? 6.592 -6.211 7.144 1.00 97.38 230 LEU A CA 1
ATOM 1824 C C . LEU A 1 230 ? 5.673 -7.271 6.489 1.00 97.38 230 LEU A C 1
ATOM 1826 O O . LEU A 1 230 ? 6.158 -8.370 6.209 1.00 97.38 230 LEU A O 1
ATOM 1830 N N . PRO A 1 231 ? 4.398 -6.977 6.139 1.00 97.19 231 PRO A N 1
ATOM 1831 C CA . PRO A 1 231 ? 3.526 -7.937 5.458 1.00 97.19 231 PRO A CA 1
ATOM 1832 C C . PRO A 1 231 ? 4.002 -8.350 4.062 1.00 97.19 231 PRO A C 1
ATOM 1834 O O . PRO A 1 231 ? 3.595 -9.409 3.583 1.00 97.19 231 PRO A O 1
ATOM 1837 N N . ALA A 1 232 ? 4.845 -7.549 3.401 1.00 96.88 232 ALA A N 1
ATOM 1838 C CA . ALA A 1 232 ? 5.395 -7.893 2.092 1.00 96.88 232 ALA A CA 1
ATOM 1839 C C . ALA A 1 232 ? 6.412 -9.047 2.170 1.00 96.88 232 ALA A C 1
ATOM 1841 O O . ALA A 1 232 ? 6.668 -9.703 1.160 1.00 96.88 232 ALA A O 1
ATOM 1842 N N . MET A 1 233 ? 6.927 -9.364 3.366 1.00 96.94 233 MET A N 1
ATOM 1843 C CA . MET A 1 233 ? 7.688 -10.595 3.598 1.00 96.94 233 MET A CA 1
ATOM 1844 C C . MET A 1 233 ? 6.805 -11.849 3.493 1.00 96.94 233 MET A C 1
ATOM 1846 O O . MET A 1 233 ? 7.318 -12.925 3.207 1.00 96.94 233 MET A O 1
ATOM 1850 N N . GLY A 1 234 ? 5.485 -11.764 3.675 1.00 95.56 234 GLY A N 1
ATOM 1851 C CA . GLY A 1 234 ? 4.610 -12.941 3.631 1.00 95.56 234 GLY A CA 1
ATOM 1852 C C . GLY A 1 234 ? 5.081 -14.076 4.554 1.00 95.56 234 GLY A C 1
ATOM 1853 O O . GLY A 1 234 ? 5.646 -13.831 5.621 1.00 95.56 234 GLY A O 1
ATOM 1854 N N . LYS A 1 235 ? 4.871 -15.329 4.134 1.00 97.00 235 LYS A N 1
ATOM 1855 C CA . LYS A 1 235 ? 5.290 -16.509 4.902 1.00 97.00 235 LYS A CA 1
ATOM 1856 C C . LYS A 1 235 ? 6.822 -16.544 5.059 1.00 97.00 235 LYS A C 1
ATOM 1858 O O . LYS A 1 235 ? 7.513 -16.469 4.043 1.00 97.00 235 LYS A O 1
ATOM 1863 N N . PRO A 1 236 ? 7.363 -16.705 6.283 1.00 97.69 236 PRO A N 1
ATOM 1864 C CA . PRO A 1 236 ? 8.805 -16.793 6.485 1.00 97.69 236 PRO A CA 1
ATOM 1865 C C . PRO A 1 236 ? 9.381 -18.080 5.878 1.00 97.69 236 PRO A C 1
ATOM 1867 O O . PRO A 1 236 ? 8.831 -19.171 6.055 1.00 97.69 236 PRO A O 1
ATOM 1870 N N . GLU A 1 237 ? 10.518 -17.953 5.200 1.00 96.75 237 GLU A N 1
ATOM 1871 C CA . GLU A 1 237 ? 11.269 -19.046 4.563 1.00 96.75 237 GLU A CA 1
ATOM 1872 C C . GLU A 1 237 ? 12.474 -19.492 5.405 1.00 96.75 237 GLU A C 1
ATOM 1874 O O . GLU A 1 237 ? 13.087 -20.527 5.142 1.00 96.75 237 GLU A O 1
ATOM 1879 N N . SER A 1 238 ? 12.818 -18.731 6.447 1.00 97.38 238 SER A N 1
ATOM 1880 C CA . SER A 1 238 ? 13.927 -19.032 7.348 1.00 97.38 238 SER A CA 1
ATOM 1881 C C . SER A 1 238 ? 13.610 -18.674 8.800 1.00 97.38 238 SER A C 1
ATOM 1883 O O . SER A 1 238 ? 12.677 -17.926 9.100 1.00 97.38 238 SER A O 1
ATOM 1885 N N . LYS A 1 239 ? 14.433 -19.186 9.725 1.00 98.00 239 LYS A N 1
ATOM 1886 C CA . LYS A 1 239 ? 14.349 -18.836 11.149 1.00 98.00 239 LYS A CA 1
ATOM 1887 C C . LYS A 1 239 ? 14.558 -17.333 11.381 1.00 98.00 239 LYS A C 1
ATOM 1889 O O . LYS A 1 239 ? 13.829 -16.749 12.170 1.00 98.00 239 LYS A O 1
ATOM 1894 N N . ILE A 1 240 ? 15.497 -16.722 10.655 1.00 98.19 240 ILE A N 1
ATOM 1895 C CA . ILE A 1 240 ? 15.815 -15.290 10.766 1.00 98.19 240 ILE A CA 1
ATOM 1896 C C . ILE A 1 240 ? 14.624 -14.438 10.311 1.00 98.19 240 ILE A C 1
ATOM 1898 O O . ILE A 1 240 ? 14.280 -13.468 10.976 1.00 98.19 240 ILE A O 1
ATOM 1902 N N . GLU A 1 241 ? 13.948 -14.819 9.222 1.00 98.12 241 GLU A N 1
ATOM 1903 C CA . GLU A 1 241 ? 12.736 -14.118 8.777 1.00 98.12 241 GLU A CA 1
ATOM 1904 C C . GLU A 1 241 ? 11.589 -14.257 9.786 1.00 98.12 241 GLU A C 1
ATOM 1906 O O . GLU A 1 241 ? 10.895 -13.284 10.069 1.00 98.12 241 GLU A O 1
ATOM 1911 N N . SER A 1 242 ? 11.403 -15.449 10.364 1.00 98.19 242 SER A N 1
ATOM 1912 C CA . SER A 1 242 ? 10.388 -15.664 11.401 1.00 98.19 242 SER A CA 1
ATOM 1913 C C . SER A 1 242 ? 10.660 -14.821 12.652 1.00 98.19 242 SER A C 1
ATOM 1915 O O . SER A 1 242 ? 9.729 -14.242 13.212 1.00 98.19 242 SER A O 1
ATOM 1917 N N . GLU A 1 243 ? 11.922 -14.718 13.075 1.00 98.12 243 GLU A N 1
ATOM 1918 C CA . GLU A 1 243 ? 12.335 -13.862 14.192 1.00 98.12 243 GLU A CA 1
ATOM 1919 C C . GLU A 1 243 ? 12.113 -12.380 13.872 1.00 98.12 243 GLU A C 1
ATOM 1921 O O . GLU A 1 243 ? 11.490 -11.685 14.671 1.00 98.12 243 GLU A O 1
ATOM 1926 N N . LEU A 1 244 ? 12.504 -11.922 12.678 1.00 98.31 244 LEU A N 1
ATOM 1927 C CA . LEU A 1 244 ? 12.260 -10.553 12.215 1.00 98.31 244 LEU A CA 1
ATOM 1928 C C . LEU A 1 244 ? 10.769 -10.189 12.246 1.00 98.31 244 LEU A C 1
ATOM 1930 O O . LEU A 1 244 ? 10.411 -9.137 12.772 1.00 98.31 244 LEU A O 1
ATOM 1934 N N . ILE A 1 245 ? 9.898 -11.047 11.702 1.00 98.38 245 ILE A N 1
ATOM 1935 C CA . ILE A 1 245 ? 8.449 -10.799 11.688 1.00 98.38 245 ILE A CA 1
ATOM 1936 C C . ILE A 1 245 ? 7.907 -10.738 13.117 1.00 98.38 245 ILE A C 1
ATOM 1938 O O . ILE A 1 245 ? 7.181 -9.804 13.457 1.00 98.38 245 ILE A O 1
ATOM 1942 N N . ARG A 1 246 ? 8.296 -11.683 13.980 1.00 98.19 246 ARG A N 1
ATOM 1943 C CA . ARG A 1 246 ? 7.855 -11.709 15.380 1.00 98.19 246 ARG A CA 1
ATOM 1944 C C . ARG A 1 246 ? 8.291 -10.465 16.145 1.00 98.19 246 ARG A C 1
ATOM 1946 O O . ARG A 1 246 ? 7.468 -9.844 16.812 1.00 98.19 246 ARG A O 1
ATOM 1953 N N . GLU A 1 247 ? 9.563 -10.095 16.058 1.00 98.38 247 GLU A N 1
ATOM 1954 C CA . GLU A 1 247 ? 10.091 -8.922 16.756 1.00 98.38 247 GLU A CA 1
ATOM 1955 C C . GLU A 1 247 ? 9.517 -7.616 16.196 1.00 98.38 247 GLU A C 1
ATOM 1957 O O . GLU A 1 247 ? 9.203 -6.710 16.969 1.00 98.38 247 GLU A O 1
ATOM 1962 N N . GLY A 1 248 ? 9.312 -7.530 14.878 1.00 98.25 248 GLY A N 1
ATOM 1963 C CA . GLY A 1 248 ? 8.658 -6.397 14.227 1.00 98.25 248 GLY A CA 1
ATOM 1964 C C . GLY A 1 248 ? 7.216 -6.207 14.698 1.00 98.25 248 GLY A C 1
ATOM 1965 O O . GLY A 1 248 ? 6.849 -5.111 15.121 1.00 98.25 248 GLY A O 1
ATOM 1966 N N . VAL A 1 249 ? 6.414 -7.277 14.713 1.00 98.38 249 VAL A N 1
ATOM 1967 C CA . VAL A 1 249 ? 5.036 -7.239 15.236 1.00 98.38 249 VAL A CA 1
ATOM 1968 C C . VAL A 1 249 ? 5.023 -6.869 16.718 1.00 98.38 249 VAL A C 1
ATOM 1970 O O . VAL A 1 249 ? 4.244 -6.003 17.116 1.00 98.38 249 VAL A O 1
ATOM 1973 N N . GLN A 1 250 ? 5.904 -7.458 17.533 1.00 98.06 250 GLN A N 1
ATOM 1974 C CA . GLN A 1 250 ? 5.988 -7.119 18.955 1.00 9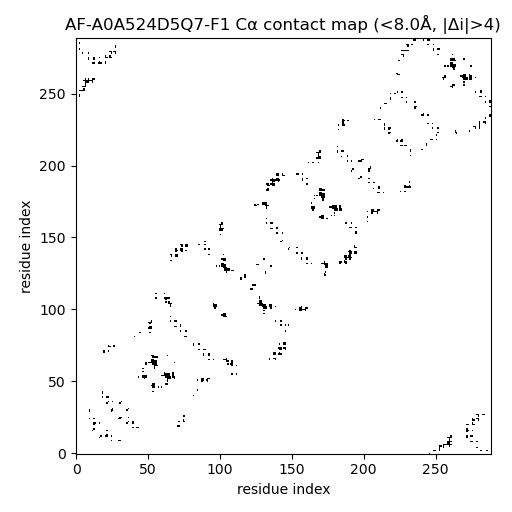8.06 250 GLN A CA 1
ATOM 1975 C C . GLN A 1 250 ? 6.355 -5.645 19.159 1.00 98.06 250 GLN A C 1
ATOM 1977 O O . GLN A 1 250 ? 5.752 -4.978 19.995 1.00 98.06 250 GLN A O 1
ATOM 1982 N N . PHE A 1 251 ? 7.289 -5.106 18.373 1.00 97.94 251 PHE A N 1
ATOM 1983 C CA . PHE A 1 251 ? 7.637 -3.687 18.417 1.00 97.94 251 PHE A CA 1
ATOM 1984 C C . PHE A 1 251 ? 6.442 -2.786 18.063 1.00 97.94 251 PHE A C 1
ATOM 1986 O O . PHE A 1 251 ? 6.201 -1.790 18.753 1.00 97.94 251 PHE A O 1
ATOM 1993 N N . ILE A 1 252 ? 5.656 -3.147 17.045 1.00 98.12 252 ILE A N 1
ATOM 1994 C CA . ILE A 1 252 ? 4.428 -2.419 16.697 1.00 98.12 252 ILE A CA 1
ATOM 1995 C C . ILE A 1 252 ? 3.444 -2.444 17.873 1.00 98.12 252 ILE A C 1
ATOM 1997 O O . ILE A 1 252 ? 3.002 -1.389 18.318 1.00 98.12 252 ILE A O 1
ATOM 2001 N N . VAL A 1 253 ? 3.145 -3.613 18.438 1.00 98.00 253 VAL A N 1
ATOM 2002 C CA . VAL A 1 253 ? 2.240 -3.735 19.595 1.00 98.00 253 VAL A CA 1
ATOM 2003 C C . VAL A 1 253 ? 2.751 -2.931 20.798 1.00 98.00 253 VAL A C 1
ATOM 2005 O O . VAL A 1 253 ? 1.980 -2.234 21.457 1.00 98.00 253 VAL A O 1
ATOM 2008 N N . ASP A 1 254 ? 4.055 -2.973 21.068 1.00 97.12 254 ASP A N 1
ATOM 2009 C CA . ASP A 1 254 ? 4.672 -2.297 22.212 1.00 97.12 254 ASP A CA 1
ATOM 2010 C C . ASP A 1 254 ? 4.665 -0.772 22.111 1.00 97.12 254 ASP A C 1
ATOM 2012 O O . ASP A 1 254 ? 4.684 -0.093 23.141 1.00 97.12 254 ASP A O 1
ATOM 2016 N N . SER A 1 255 ? 4.632 -0.250 20.886 1.00 97.19 255 SER A N 1
ATOM 2017 C CA . SER A 1 255 ? 4.621 1.184 20.582 1.00 97.19 255 SER A CA 1
ATOM 2018 C C . SER A 1 255 ? 3.221 1.793 20.486 1.00 97.19 255 SER A C 1
ATOM 2020 O O . SER A 1 255 ? 3.111 3.007 20.312 1.00 97.19 255 SER A O 1
ATOM 2022 N N . GLN A 1 256 ? 2.160 0.988 20.619 1.00 98.25 256 GLN A N 1
ATOM 2023 C CA . GLN A 1 256 ? 0.791 1.498 20.610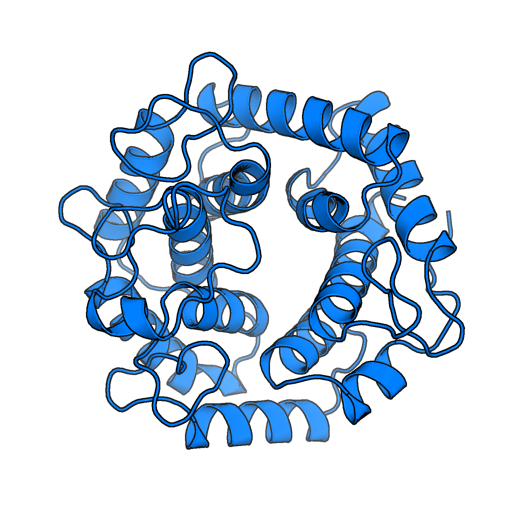 1.00 98.25 256 GLN A CA 1
ATOM 2024 C C . GLN A 1 256 ? 0.544 2.409 21.822 1.00 98.25 256 GLN A C 1
ATOM 2026 O O . GLN A 1 256 ? 0.888 2.073 22.961 1.00 98.25 256 GLN A O 1
ATOM 2031 N N . GLN A 1 257 ? -0.078 3.559 21.580 1.00 98.00 257 GLN A N 1
ATOM 2032 C CA . GLN A 1 257 ? -0.440 4.531 22.603 1.00 98.00 257 GLN A CA 1
ATOM 2033 C C . GLN A 1 257 ? -1.771 4.199 23.288 1.00 98.00 257 GLN A C 1
ATOM 2035 O O . GLN A 1 257 ? -2.608 3.482 22.745 1.00 98.00 257 GLN A O 1
ATOM 2040 N N . GLN A 1 258 ? -1.985 4.778 24.475 1.00 97.88 258 GLN A N 1
ATOM 2041 C CA . GLN A 1 258 ? -3.206 4.589 25.271 1.00 97.88 258 GLN A CA 1
ATOM 2042 C C . GLN A 1 258 ? -4.488 5.034 24.558 1.00 97.88 258 GLN A C 1
ATOM 2044 O O . GLN A 1 258 ? -5.556 4.518 24.875 1.00 97.88 258 GLN A O 1
ATOM 2049 N N . ASP A 1 259 ? -4.389 5.970 23.611 1.00 97.88 259 ASP A N 1
ATOM 2050 C CA . ASP A 1 259 ? -5.524 6.427 22.804 1.00 97.88 259 ASP A CA 1
ATOM 2051 C C . ASP A 1 259 ? -5.949 5.417 21.726 1.00 97.88 259 ASP A C 1
ATOM 2053 O O . ASP A 1 259 ? -6.929 5.659 21.034 1.00 97.88 259 ASP A O 1
ATOM 2057 N N . GLY A 1 260 ? -5.243 4.288 21.585 1.00 98.06 260 GLY A N 1
ATOM 2058 C CA . GLY A 1 260 ? -5.511 3.269 20.569 1.00 98.06 260 GLY A CA 1
ATOM 2059 C C . GLY A 1 260 ? -4.660 3.406 19.308 1.00 98.06 260 GLY A C 1
ATOM 2060 O O . GLY A 1 260 ? -4.591 2.451 18.529 1.00 98.06 260 GLY A O 1
ATOM 2061 N N . GLY A 1 261 ? -3.994 4.543 19.109 1.00 98.25 261 GLY A N 1
ATOM 2062 C CA . GLY A 1 261 ? -3.222 4.843 17.910 1.00 98.25 261 GLY A CA 1
ATOM 2063 C C . GLY A 1 261 ? -1.708 4.660 18.051 1.00 98.25 261 GLY A C 1
ATOM 2064 O O . GLY A 1 261 ? -1.184 4.130 19.032 1.00 98.25 261 GLY A O 1
ATOM 2065 N N . TRP A 1 262 ? -0.999 5.102 17.017 1.00 98.31 262 TRP A N 1
ATOM 2066 C CA . TRP A 1 262 ? 0.456 5.179 16.923 1.00 98.31 262 TRP A CA 1
ATOM 2067 C C . TRP A 1 262 ? 0.855 6.557 16.428 1.00 98.31 262 TRP A C 1
ATOM 2069 O O . TRP A 1 262 ? 0.169 7.140 15.588 1.00 98.31 262 TRP A O 1
ATOM 2079 N N . SER A 1 263 ? 2.000 7.056 16.887 1.00 96.75 263 SER A N 1
ATOM 2080 C CA . SER A 1 263 ? 2.506 8.360 16.473 1.00 96.75 263 SER A CA 1
ATOM 2081 C C . SER A 1 263 ? 3.842 8.276 15.733 1.00 96.75 263 SER A C 1
ATOM 2083 O O . SER A 1 263 ? 4.665 7.396 16.008 1.00 96.75 263 SER A O 1
ATOM 2085 N N . PRO A 1 264 ? 4.092 9.215 14.803 1.00 91.94 264 PRO A N 1
ATOM 2086 C CA . PRO A 1 264 ? 5.423 9.464 14.275 1.00 91.94 264 PRO A CA 1
ATOM 2087 C C . PRO A 1 264 ? 6.439 9.717 15.397 1.00 91.94 264 PRO A C 1
ATOM 2089 O O . PRO A 1 264 ? 6.114 10.325 16.426 1.00 91.94 264 PRO A O 1
ATOM 2092 N N . LEU A 1 265 ? 7.697 9.334 15.171 1.00 88.94 265 LEU A N 1
ATOM 2093 C CA . LEU A 1 265 ? 8.779 9.598 16.118 1.00 88.94 265 LEU A CA 1
ATOM 2094 C C . LEU A 1 265 ? 8.850 11.096 16.466 1.00 88.94 265 LEU A C 1
ATOM 2096 O O . LEU A 1 265 ? 8.859 11.954 15.587 1.00 88.94 265 LEU A O 1
ATOM 2100 N N . GLY A 1 266 ? 8.906 11.404 17.763 1.00 90.69 266 GLY A N 1
ATOM 2101 C CA . GLY A 1 266 ? 8.979 12.781 18.263 1.00 90.69 266 GLY A CA 1
ATOM 2102 C C . GLY A 1 266 ? 7.632 13.501 18.374 1.00 90.69 266 GLY A C 1
ATOM 2103 O O . GLY A 1 266 ? 7.594 14.637 18.846 1.00 90.69 266 GLY A O 1
ATOM 2104 N N . THR A 1 267 ? 6.522 12.857 18.006 1.00 93.00 267 THR A N 1
ATOM 2105 C CA . THR A 1 267 ? 5.177 13.432 18.142 1.00 93.00 267 THR A CA 1
ATOM 2106 C C . THR A 1 267 ? 4.391 12.753 19.261 1.00 93.00 267 THR A C 1
ATOM 2108 O O . THR A 1 267 ? 4.530 11.554 19.510 1.00 93.00 267 THR A O 1
ATOM 2111 N N . LYS A 1 268 ? 3.571 13.541 19.968 1.00 93.94 268 LYS A N 1
ATOM 2112 C CA . LYS A 1 268 ? 2.726 13.038 21.060 1.00 93.94 268 LYS A CA 1
ATOM 2113 C C . LYS A 1 268 ? 1.387 12.502 20.564 1.00 93.94 268 LYS A C 1
ATOM 2115 O O . LYS A 1 268 ? 0.941 11.488 21.071 1.00 93.94 268 LYS A O 1
ATOM 2120 N N . LYS A 1 269 ? 0.753 13.183 19.604 1.00 97.06 269 LYS A N 1
ATOM 2121 C CA . LYS A 1 269 ? -0.561 12.788 19.085 1.00 97.06 269 LYS A CA 1
ATOM 2122 C C . LYS A 1 269 ? -0.399 11.607 18.129 1.00 97.06 269 LYS A C 1
ATOM 2124 O O . LYS A 1 269 ? 0.472 11.658 17.260 1.00 97.06 269 LYS A O 1
ATOM 2129 N N . SER A 1 270 ? -1.241 10.589 18.277 1.00 98.00 270 SER A N 1
ATOM 2130 C CA . SER A 1 270 ? -1.363 9.523 17.288 1.00 98.00 270 SER A CA 1
ATOM 2131 C C . SER A 1 270 ? -1.777 10.076 15.920 1.00 98.00 270 SER A C 1
ATOM 2133 O O . SER A 1 270 ? -2.512 11.065 15.822 1.00 98.00 270 SER A O 1
ATOM 2135 N N . ASP A 1 271 ? -1.283 9.435 14.866 1.00 97.44 271 ASP A N 1
ATOM 2136 C CA . ASP A 1 271 ? -1.602 9.724 13.472 1.00 97.44 271 ASP A CA 1
ATOM 2137 C C . ASP A 1 271 ? -2.549 8.639 12.923 1.00 97.44 271 ASP A C 1
ATOM 2139 O O . ASP A 1 271 ? -2.213 7.450 13.001 1.00 97.44 271 ASP A O 1
ATOM 2143 N N . PRO A 1 272 ? -3.722 8.991 12.366 1.00 97.56 272 PRO A N 1
ATOM 2144 C CA . PRO A 1 272 ? -4.687 8.001 11.884 1.00 97.56 272 PRO A CA 1
ATOM 2145 C C . PRO A 1 272 ? -4.173 7.118 10.741 1.00 97.56 272 PRO A C 1
ATOM 2147 O O . PRO A 1 272 ? -4.464 5.918 10.713 1.00 97.56 272 PRO A O 1
ATOM 2150 N N . GLU A 1 273 ? -3.365 7.666 9.828 1.00 96.50 273 GLU A N 1
ATOM 2151 C CA . GLU A 1 273 ? -2.818 6.896 8.706 1.00 96.50 273 GLU A CA 1
ATOM 2152 C C . GLU A 1 273 ? -1.808 5.856 9.201 1.00 96.50 273 GLU A C 1
ATOM 2154 O O . GLU A 1 273 ? -1.885 4.679 8.832 1.00 96.50 273 GLU A O 1
ATOM 2159 N N . LEU A 1 274 ? -0.875 6.263 10.062 1.00 97.31 274 LEU A N 1
ATOM 2160 C CA . LEU A 1 274 ? 0.081 5.356 10.685 1.00 97.31 274 LEU A CA 1
ATOM 2161 C C . LEU A 1 274 ? -0.641 4.298 11.520 1.00 97.31 274 LEU A C 1
ATOM 2163 O O . LEU A 1 274 ? -0.332 3.113 11.405 1.00 97.31 274 LEU A O 1
ATOM 2167 N N . SER A 1 2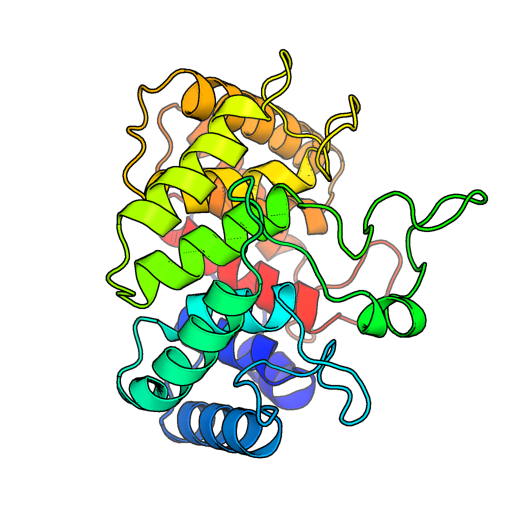75 ? -1.636 4.707 12.305 1.00 98.44 275 SER A N 1
ATOM 2168 C CA . SER A 1 275 ? -2.374 3.806 13.190 1.00 98.44 275 SER A CA 1
ATOM 2169 C C . SER A 1 275 ? -3.113 2.716 12.421 1.00 98.44 275 SER A C 1
ATOM 2171 O O . SER A 1 275 ? -3.027 1.534 12.762 1.00 98.44 275 SER A O 1
ATOM 2173 N N . SER A 1 276 ? -3.793 3.086 11.333 1.00 98.25 276 SER A N 1
ATOM 2174 C CA . SER A 1 276 ? -4.496 2.116 10.494 1.00 98.25 276 SER A CA 1
ATOM 2175 C C . SER A 1 276 ? -3.531 1.172 9.776 1.00 98.25 276 SER A C 1
ATOM 2177 O O . SER A 1 276 ? -3.826 -0.019 9.644 1.00 98.25 276 SER A O 1
ATOM 2179 N N . LYS A 1 277 ? -2.355 1.655 9.350 1.00 97.81 277 LYS A N 1
ATOM 2180 C CA . LYS A 1 277 ? -1.294 0.809 8.779 1.00 97.81 277 LYS A CA 1
ATOM 2181 C C . LYS A 1 277 ? -0.751 -0.185 9.797 1.00 97.81 277 LYS A C 1
ATOM 2183 O O . LYS A 1 277 ? -0.698 -1.370 9.487 1.00 97.81 277 LYS A O 1
ATOM 2188 N N . MET A 1 278 ? -0.398 0.261 10.999 1.00 98.38 278 MET A N 1
ATOM 2189 C CA . MET A 1 278 ? 0.157 -0.608 12.041 1.00 98.38 278 MET A CA 1
ATOM 2190 C C . MET A 1 278 ? -0.824 -1.703 12.460 1.00 98.38 278 MET A C 1
ATOM 2192 O O . MET A 1 278 ? -0.448 -2.874 12.510 1.00 98.38 278 MET A O 1
ATOM 2196 N N . ALA A 1 279 ? -2.102 -1.365 12.648 1.00 98.25 279 ALA A N 1
ATOM 2197 C CA . ALA A 1 279 ? -3.137 -2.363 12.910 1.00 98.25 279 ALA A CA 1
ATOM 2198 C C . ALA A 1 279 ? -3.224 -3.409 11.787 1.00 98.25 279 ALA A C 1
ATOM 2200 O O . ALA A 1 279 ? -3.286 -4.613 12.050 1.00 98.25 279 ALA A O 1
ATOM 2201 N N . HIS A 1 280 ? -3.177 -2.959 10.531 1.00 97.56 280 HIS A N 1
ATOM 2202 C CA . HIS A 1 280 ? -3.197 -3.842 9.369 1.00 97.56 280 HIS A CA 1
ATOM 2203 C C . HIS A 1 280 ? -1.969 -4.754 9.293 1.00 97.56 280 HIS A C 1
ATOM 2205 O O . HIS A 1 280 ? -2.116 -5.928 8.957 1.00 97.56 280 HIS A O 1
ATOM 2211 N N . VAL A 1 281 ? -0.779 -4.250 9.637 1.00 97.81 281 VAL A N 1
ATOM 2212 C CA . VAL A 1 281 ? 0.446 -5.060 9.716 1.00 97.81 281 VAL A CA 1
ATOM 2213 C C . VAL A 1 281 ? 0.295 -6.159 10.757 1.00 97.81 281 VAL A C 1
ATOM 2215 O O . VAL A 1 281 ? 0.491 -7.326 10.425 1.00 97.81 281 VAL A O 1
ATOM 2218 N N . VAL A 1 282 ? -0.107 -5.807 11.985 1.00 98.06 282 VAL A N 1
ATOM 2219 C CA . VAL A 1 282 ? -0.300 -6.781 13.072 1.00 98.06 282 VAL A CA 1
ATOM 2220 C C . VAL A 1 282 ? -1.252 -7.884 12.627 1.00 98.06 282 VAL A C 1
ATOM 2222 O O . VAL A 1 282 ? -0.927 -9.059 12.768 1.00 98.06 282 VAL A O 1
ATOM 2225 N N . LYS A 1 283 ? -2.378 -7.516 12.002 1.00 97.38 283 LYS A N 1
ATOM 2226 C CA . LYS A 1 283 ? -3.339 -8.497 11.497 1.00 97.38 283 LYS A CA 1
ATOM 2227 C C . LYS A 1 283 ? -2.744 -9.393 10.412 1.00 97.38 283 LYS A C 1
ATOM 2229 O O . LYS A 1 283 ? -2.894 -10.605 10.470 1.00 97.38 283 LYS A O 1
ATOM 2234 N N . ARG A 1 284 ? -2.078 -8.820 9.408 1.00 96.38 284 ARG A N 1
ATOM 2235 C CA . ARG A 1 284 ? -1.544 -9.592 8.273 1.00 96.38 284 ARG A CA 1
ATOM 2236 C C . ARG A 1 284 ? -0.376 -10.498 8.639 1.00 96.38 284 ARG A C 1
ATOM 2238 O O . ARG A 1 284 ? -0.117 -11.448 7.910 1.00 96.38 284 ARG A O 1
ATOM 2245 N N . CYS A 1 285 ? 0.321 -10.201 9.727 1.00 97.38 285 CYS A N 1
ATOM 2246 C CA . CYS A 1 285 ? 1.421 -11.015 10.223 1.00 97.38 285 CYS A CA 1
ATOM 2247 C C . CYS A 1 285 ? 1.004 -11.955 11.367 1.00 97.38 285 CYS A C 1
ATOM 2249 O O . CYS A 1 285 ? 1.849 -12.715 11.833 1.00 97.38 285 CYS A O 1
ATOM 2251 N N . GLU A 1 286 ? -0.262 -11.938 11.809 1.00 95.88 286 GLU A N 1
ATOM 2252 C CA . GLU A 1 286 ? -0.727 -12.694 12.984 1.00 95.88 286 GLU A CA 1
ATOM 2253 C C . GLU A 1 286 ? -0.518 -14.210 12.846 1.00 95.88 286 GLU A C 1
ATOM 2255 O O . GLU A 1 286 ? -0.253 -14.895 13.827 1.00 95.88 286 GLU A O 1
ATOM 2260 N N . GLU A 1 287 ? -0.587 -14.738 11.622 1.00 94.50 287 GLU A N 1
ATOM 2261 C CA . GLU A 1 287 ? -0.400 -16.166 11.346 1.00 94.50 287 GLU A CA 1
ATOM 2262 C C . GLU A 1 287 ? 1.068 -16.625 11.417 1.00 94.50 287 GLU A C 1
ATOM 2264 O O . GLU A 1 287 ? 1.341 -17.827 11.373 1.00 94.50 287 GLU A O 1
ATOM 2269 N N . TYR A 1 288 ? 2.022 -15.695 11.536 1.00 94.44 288 TYR A N 1
ATOM 2270 C CA . TYR A 1 288 ? 3.461 -15.987 11.542 1.00 94.44 288 TYR A CA 1
ATOM 2271 C C . TYR A 1 288 ? 4.128 -15.820 12.919 1.00 94.44 288 TYR A C 1
ATOM 2273 O O . TYR A 1 288 ? 5.336 -16.061 13.035 1.00 94.44 288 TYR A O 1
ATOM 2281 N N . VAL A 1 289 ? 3.382 -15.403 13.952 1.00 89.94 289 VAL A N 1
ATOM 2282 C CA . VAL A 1 289 ? 3.911 -14.966 15.265 1.00 89.94 289 VAL A CA 1
ATOM 2283 C C . VAL A 1 289 ? 3.428 -15.803 16.444 1.00 89.94 289 VAL A C 1
ATOM 2285 O O . VAL A 1 289 ? 4.248 -16.025 17.374 1.00 89.94 289 VAL A O 1
#

Radius of gyration: 18.18 Å; Cα contacts (8 Å, |Δi|>4): 500; chains: 1; bounding box: 45×41×48 Å

Secondary structure (DSSP, 8-state):
-----SS-HHHHHHHH--HHHHHHHHHTTS---HHHHHHHHHHHHHH--TTSPEEGGG-TTSPEEHHHHHHHHHHHTT-GGGHHHHHHHHHHHHHHB-TTS-B---GGGGGGS--SS--TT--TTS-SSSPBHHHHHHHHHHHHHTT---HHHHHHHHHHHHTT--TTS-EESBTT--SEETTHHHHHHHHHHHTT--TTSHHHHHHHHHHHHHHHHHHHTT-TGGGGGGGGG-S-SSHHHHHHHHHHHHHHHHT--TTS----TT-SS--HHHHHHHHHHHHHHGGG-

Solvent-accessible surface area (backbone atoms only — not comparable to full-atom values): 15542 Å² total; per-residue (Å²): 96,87,77,64,68,85,41,57,39,58,64,35,34,70,73,69,27,53,64,62,31,46,41,32,32,36,60,44,64,72,46,78,49,68,64,60,55,51,50,42,51,52,55,48,65,75,56,40,44,95,71,30,20,31,23,42,94,72,34,95,83,44,51,57,23,53,66,57,29,20,51,49,36,50,46,43,43,87,42,74,93,42,49,72,57,47,56,34,28,45,54,30,49,60,75,40,48,43,97,72,24,26,23,36,42,52,64,83,40,55,92,72,62,73,69,86,80,46,59,102,88,46,63,77,80,69,54,49,66,42,34,22,44,30,51,27,12,38,40,47,26,15,37,49,61,57,64,59,92,47,68,69,60,50,50,33,33,46,48,34,52,66,73,48,52,47,96,76,24,31,30,22,52,36,77,94,53,92,57,67,32,70,83,34,38,32,40,30,50,46,15,39,48,59,76,62,53,56,80,82,39,66,67,52,44,36,28,50,52,35,45,50,56,48,48,56,50,30,57,76,68,67,42,68,74,65,50,60,38,56,49,51,62,61,79,63,90,45,71,68,49,35,50,51,51,35,54,48,44,50,51,54,43,71,60,48,37,90,73,19,29,25,46,59,92,97,51,87,64,58,35,43,67,58,25,31,41,52,54,31,30,41,50,67,41,49,91,66,61

Mean predicted aligned error: 3.39 Å

Foldseek 3Di:
DQLDFPALLPVLCVPANDLLLLLLCCLLVVDVDPVSVVVSLVLCVVQADPQLAHAVVSDSPHDGFLQRLLSSLLSCLVPPVCLVSLVSSLSSQLVQQDPQLAGFAAPRCVVVDDVPPDDPVDDPLHDGPFGFLLSLLSSLLSCLSNVPPDLVSSVSSLVSNLVQAAPQLFGGRTPPDNDGDLLSLLSNLSSCVSSPNDCPDPSNVSSLVSNLVVLVVCLVVLPLVSLLSLLSNPADPDPSNLVSLVSSSVSLSVQQDNSQAHPDPPDDDGDSVSRSSSSSSSSSSVVSD

Sequence (289 aa):
MDARLRYDVRSYLQEEGNTTDKARLIAAGYDDSKETRSEVLSKIQSSMRRDGGIPFNYNPNAPSSVKGSAEFLTLTAGLKEFNEIHNRMSRFLVSRQKKDGGFAELLALDPYIEDKWGSSGGRDWYPVVKSLTWLTGKALRALVLAGHDDRQRHLRARDFLVYSQNEDGYWPDFKGQNISDPLATGNILEGLIAVGVPPDHKVYKDGRAALMQHLMRSLKNRSLFDMADLPAMGKPESKIESELIREGVQFIVDSQQQDGGWSPLGTKKSDPELSSKMAHVVKRCEEYV